Protein AF-A0AAE3YJ37-F1 (afdb_monomer)

Nearest PDB structures (foldseek):
  8i8h-assembly1_B  TM=6.523E-01  e=9.100E+00  Streptosporangium roseum

Sequence (218 aa):
MFLLVAFAAWLGPAIGQGEDRWTLMAGLSLLTAVWLGGLRGAWSGCGVRLTAHGIDYRGPASTLTVPWEALDAVHPVESVERFAIRLRYARPDLIRATGVAFDRRTIRFEGADAHFLAAAIDCYAAHPQRRARIGTRDALDELRRSVPPAPPQGPPPGWASIGAGVLVFVVAFAVQGAPVPRWVTWIAGGIAIMAAGHSVPAAWTRLRGKASARQDMR

Radius of gyration: 24.2 Å; Cα contacts (8 Å, |Δi|>4): 198; chains: 1; bounding box: 65×27×67 Å

Solvent-accessible surface area (backbone atoms only — not comparable to full-atom values): 12501 Å² total; per-residue (Å²): 117,71,65,63,56,50,48,57,61,67,49,53,81,81,51,70,98,50,79,66,54,58,54,54,52,51,50,51,50,51,51,50,52,52,50,54,51,48,51,53,54,46,51,62,76,17,38,74,42,75,46,64,66,25,40,40,35,35,47,75,56,23,40,37,39,40,37,61,82,20,36,27,85,86,63,32,54,43,64,77,42,67,42,23,33,32,52,35,63,69,34,68,85,68,48,47,72,46,73,70,63,92,55,90,43,56,50,59,40,64,98,58,54,19,57,61,52,34,53,50,50,50,52,43,67,73,34,64,83,56,23,79,44,55,87,40,70,66,49,52,57,51,48,60,70,69,51,75,80,72,75,88,68,70,80,65,92,41,72,61,60,57,50,47,52,53,48,52,50,54,49,57,48,56,73,69,71,52,84,76,55,69,69,57,56,51,52,53,47,52,52,50,49,54,57,49,63,69,51,49,65,67,57,52,56,60,53,54,58,60,55,57,67,59,62,82,76,113

Mean predicted aligned error: 13.38 Å

Secondary structure (DSSP, 8-state):
-HHHHHHHHHSTTTS-SSTHHHHHHHHHHHHHHHHHHHHHHHHTT-EEEE-SSEEEEE-SSEEEEEEGGGB-SS--EEEEETTEEEE-BS-GGG-EEEE--S-SSEEE-SSS-HHHHHHHHHHHHH-GGGGGGTT-HHHHHHHHHHSPPPP-PPPPS-HHHHHHHHHHHHHHHHHTT----HHHHHHHHHHHHHHHHHHHHHHHHHHHHHHHTTTTT-

Structure (mmCIF, N/CA/C/O backbone):
data_AF-A0AAE3YJ37-F1
#
_entry.id   AF-A0AAE3YJ37-F1
#
loop_
_atom_site.group_PDB
_atom_site.id
_atom_site.type_symbol
_atom_site.label_atom_id
_atom_site.label_alt_id
_atom_site.label_comp_id
_atom_site.label_asym_id
_atom_site.label_entity_id
_atom_site.label_seq_id
_atom_site.pdbx_PDB_ins_code
_atom_site.Cartn_x
_atom_site.Cartn_y
_atom_site.Cartn_z
_atom_site.occupancy
_atom_site.B_iso_or_equiv
_atom_site.auth_seq_id
_atom_site.auth_comp_id
_atom_site.auth_asym_id
_atom_site.auth_atom_id
_atom_site.pdbx_PDB_model_num
ATOM 1 N N . MET A 1 1 ? 5.978 -8.042 -22.222 1.00 45.16 1 MET A N 1
ATOM 2 C CA . MET A 1 1 ? 7.298 -7.398 -22.419 1.00 45.16 1 MET A CA 1
ATOM 3 C C . MET A 1 1 ? 8.115 -8.089 -23.515 1.00 45.16 1 MET A C 1
ATOM 5 O O . MET A 1 1 ? 8.427 -7.427 -24.490 1.00 45.16 1 MET A O 1
ATOM 9 N N . PHE A 1 2 ? 8.368 -9.405 -23.443 1.00 42.78 2 PHE A N 1
ATOM 10 C CA . PHE A 1 2 ? 9.099 -10.150 -24.491 1.00 42.78 2 PHE A CA 1
ATOM 11 C C . PHE A 1 2 ? 8.441 -10.131 -25.886 1.00 42.78 2 PHE A C 1
ATOM 13 O O . PHE A 1 2 ? 9.147 -10.039 -26.882 1.00 42.78 2 PHE A O 1
ATOM 20 N N . LEU A 1 3 ? 7.106 -10.135 -25.971 1.00 41.03 3 LEU A N 1
ATOM 21 C CA . LEU A 1 3 ? 6.386 -10.162 -27.254 1.00 41.03 3 LEU A CA 1
ATOM 22 C C . LEU A 1 3 ? 6.538 -8.886 -28.095 1.00 41.03 3 LEU A C 1
ATOM 24 O O . LEU A 1 3 ? 6.588 -8.978 -29.311 1.00 41.03 3 LEU A O 1
ATOM 28 N N . LEU A 1 4 ? 6.655 -7.708 -27.476 1.00 48.62 4 LEU A N 1
ATOM 29 C CA . LEU A 1 4 ? 6.709 -6.428 -28.202 1.00 48.62 4 LEU A CA 1
ATOM 30 C C . LEU A 1 4 ? 8.110 -6.165 -28.784 1.00 48.62 4 LEU A C 1
ATOM 32 O O . LEU A 1 4 ? 8.245 -5.675 -29.901 1.00 48.62 4 LEU A O 1
ATOM 36 N N . VAL A 1 5 ? 9.151 -6.585 -28.058 1.00 51.28 5 VAL A N 1
ATOM 37 C CA . VAL A 1 5 ? 10.548 -6.550 -28.521 1.00 51.28 5 VAL A CA 1
ATOM 38 C C . VAL A 1 5 ? 10.806 -7.633 -29.575 1.00 51.28 5 VAL A C 1
ATOM 40 O O . VAL A 1 5 ? 11.448 -7.360 -30.585 1.00 51.28 5 VAL A O 1
ATOM 43 N N . ALA A 1 6 ? 10.248 -8.836 -29.393 1.00 53.59 6 ALA A N 1
ATOM 44 C CA . ALA A 1 6 ? 10.301 -9.890 -30.405 1.00 53.59 6 ALA A CA 1
ATOM 45 C C . ALA A 1 6 ? 9.550 -9.493 -31.687 1.00 53.59 6 ALA A C 1
ATOM 47 O O . ALA A 1 6 ? 10.032 -9.771 -32.778 1.00 53.59 6 ALA A O 1
ATOM 48 N N . PHE A 1 7 ? 8.420 -8.786 -31.573 1.00 54.44 7 PHE A N 1
ATOM 49 C CA . PHE A 1 7 ? 7.663 -8.282 -32.721 1.00 54.44 7 PHE A CA 1
ATOM 50 C C . PHE A 1 7 ? 8.442 -7.220 -33.513 1.00 54.44 7 PHE A C 1
ATOM 52 O O . PHE A 1 7 ? 8.495 -7.287 -34.738 1.00 54.44 7 PHE A O 1
ATOM 59 N N . ALA A 1 8 ? 9.131 -6.299 -32.829 1.00 54.25 8 ALA A N 1
ATOM 60 C CA . ALA A 1 8 ? 10.001 -5.316 -33.479 1.00 54.25 8 ALA A CA 1
ATOM 61 C C . ALA A 1 8 ? 11.218 -5.964 -34.173 1.00 54.25 8 ALA A C 1
ATOM 63 O O . ALA A 1 8 ? 11.604 -5.537 -35.260 1.00 54.25 8 ALA A O 1
ATOM 64 N N . ALA A 1 9 ? 11.790 -7.022 -33.587 1.00 55.50 9 ALA A N 1
ATOM 65 C CA . ALA A 1 9 ? 12.875 -7.792 -34.201 1.00 55.50 9 ALA A CA 1
ATOM 66 C C . ALA A 1 9 ? 12.396 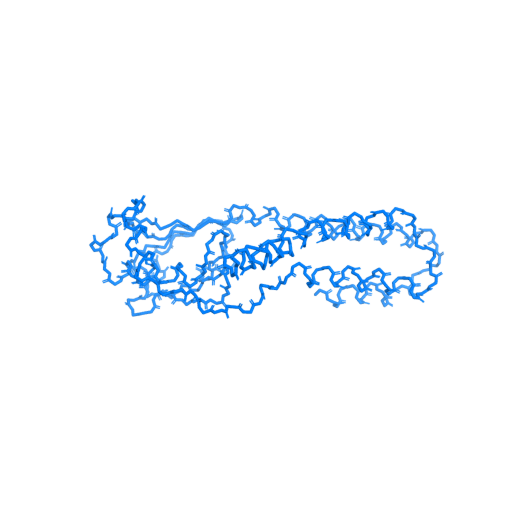-8.656 -35.387 1.00 55.50 9 ALA A C 1
ATOM 68 O O . ALA A 1 9 ? 13.131 -8.826 -36.357 1.00 55.50 9 ALA A O 1
ATOM 69 N N . TRP A 1 10 ? 11.158 -9.160 -35.339 1.00 57.66 10 TRP A N 1
ATOM 70 C CA . TRP A 1 10 ? 10.550 -9.962 -36.406 1.00 57.66 10 TRP A CA 1
ATOM 71 C C . TRP A 1 10 ? 10.120 -9.124 -37.623 1.00 57.66 10 TRP A C 1
ATOM 73 O O . TRP A 1 10 ? 10.181 -9.614 -38.745 1.00 57.66 10 TRP A O 1
ATOM 83 N N . LEU A 1 11 ? 9.776 -7.842 -37.439 1.00 53.28 11 LEU A N 1
ATOM 84 C CA . LEU A 1 11 ? 9.501 -6.897 -38.538 1.00 53.28 11 LEU A CA 1
ATOM 85 C C . LEU A 1 11 ? 10.762 -6.358 -39.240 1.00 53.28 11 LEU A C 1
ATOM 87 O O . LEU A 1 11 ? 10.667 -5.786 -40.325 1.00 53.28 11 LEU A O 1
ATOM 91 N N . GLY A 1 12 ? 11.944 -6.558 -38.651 1.00 51.38 12 GLY A N 1
ATOM 92 C CA . GLY A 1 12 ? 13.227 -6.057 -39.155 1.00 51.38 12 GLY A CA 1
ATOM 93 C C . GLY A 1 12 ? 13.631 -6.450 -40.590 1.00 51.38 12 GLY A C 1
ATOM 94 O O . GLY A 1 12 ? 14.313 -5.642 -41.222 1.00 51.38 12 GLY A O 1
ATOM 95 N N . PRO A 1 13 ? 13.245 -7.620 -41.146 1.00 56.78 13 PRO A N 1
ATOM 96 C CA . PRO A 1 13 ? 13.558 -7.967 -42.533 1.00 56.78 13 PRO A CA 1
ATOM 97 C C . PRO A 1 13 ? 12.551 -7.415 -43.557 1.00 56.78 13 PRO A C 1
ATOM 99 O O . PRO A 1 13 ? 12.868 -7.379 -44.741 1.00 56.78 13 PRO A O 1
ATOM 102 N N . ALA A 1 14 ? 11.352 -6.993 -43.132 1.00 54.97 14 ALA A N 1
ATOM 103 C CA . ALA A 1 14 ? 10.297 -6.509 -44.033 1.00 54.97 14 ALA A CA 1
ATOM 104 C C . ALA A 1 14 ? 10.400 -5.003 -44.344 1.00 54.97 14 ALA A C 1
ATOM 106 O O . ALA A 1 14 ? 9.755 -4.513 -45.269 1.00 54.97 14 ALA A O 1
ATOM 107 N N . ILE A 1 15 ? 11.215 -4.267 -43.585 1.00 55.38 15 ILE A N 1
ATOM 108 C CA . ILE A 1 15 ? 11.416 -2.821 -43.718 1.00 55.38 15 ILE A CA 1
ATOM 109 C C . ILE A 1 15 ? 12.815 -2.611 -44.312 1.00 55.38 15 ILE A C 1
ATOM 111 O O . ILE A 1 15 ? 13.804 -3.082 -43.751 1.00 55.38 15 ILE A O 1
ATOM 115 N N . GLY A 1 16 ? 12.886 -1.973 -45.484 1.00 54.81 16 GLY A N 1
ATOM 116 C CA . GLY A 1 16 ? 14.090 -1.871 -46.316 1.00 54.81 16 GLY A CA 1
ATOM 117 C C . GLY A 1 16 ? 15.350 -1.375 -45.589 1.00 54.81 16 GLY A C 1
ATOM 118 O O . GLY A 1 16 ? 15.285 -0.648 -44.603 1.00 54.81 16 GLY A O 1
ATOM 119 N N . GLN A 1 17 ? 16.512 -1.768 -46.119 1.00 63.31 17 GLN A N 1
ATOM 120 C CA . GLN A 1 17 ? 17.883 -1.553 -45.610 1.00 63.31 17 GLN A CA 1
ATOM 121 C C . GLN A 1 17 ? 18.352 -0.074 -45.526 1.00 63.31 17 GLN A C 1
ATOM 123 O O . GLN A 1 17 ? 19.551 0.186 -45.491 1.00 63.31 17 GLN A O 1
ATOM 128 N N . GLY A 1 18 ? 17.441 0.902 -45.524 1.00 63.09 18 GLY A N 1
ATOM 129 C CA . GLY A 1 18 ? 17.763 2.332 -45.517 1.00 63.09 18 GLY A CA 1
ATOM 130 C C . GLY A 1 18 ? 18.127 2.895 -44.138 1.00 63.09 18 GLY A C 1
ATOM 131 O O . GLY A 1 18 ? 17.820 2.305 -43.098 1.00 63.09 18 GLY A O 1
ATOM 132 N N . GLU A 1 19 ? 18.741 4.084 -44.150 1.00 64.12 19 GLU A N 1
ATOM 133 C CA . GLU A 1 19 ? 19.059 4.943 -42.989 1.00 64.12 19 GLU A CA 1
ATOM 134 C C . GLU A 1 19 ? 17.888 5.091 -41.993 1.00 64.12 19 GLU A C 1
ATOM 136 O O . GLU A 1 19 ? 18.095 5.205 -40.782 1.00 64.12 19 GLU A O 1
ATOM 141 N N . ASP A 1 20 ? 16.655 4.960 -42.486 1.00 64.38 20 ASP A N 1
ATOM 142 C CA . ASP A 1 20 ? 15.403 5.034 -41.730 1.00 64.38 20 ASP A CA 1
ATOM 143 C C . ASP A 1 20 ? 15.242 3.939 -40.657 1.00 64.38 20 ASP A C 1
ATOM 145 O O . ASP A 1 20 ? 14.488 4.097 -39.695 1.00 64.38 20 ASP A O 1
ATOM 149 N N . ARG A 1 21 ? 15.967 2.815 -40.750 1.00 68.81 21 ARG A N 1
ATOM 150 C CA . ARG A 1 21 ? 15.853 1.739 -39.747 1.00 68.81 21 ARG A CA 1
ATOM 151 C C . ARG A 1 21 ? 16.441 2.142 -38.393 1.00 68.81 21 ARG A C 1
ATOM 153 O O . ARG A 1 21 ? 15.919 1.757 -37.345 1.00 68.81 21 ARG A O 1
ATOM 160 N N . TRP A 1 22 ? 17.523 2.919 -38.400 1.00 63.12 22 TRP A N 1
ATOM 161 C CA . TRP A 1 22 ? 18.191 3.348 -37.170 1.00 63.12 22 TRP A CA 1
ATOM 162 C C . TRP A 1 22 ? 17.400 4.423 -36.431 1.00 63.12 22 TRP A C 1
ATOM 164 O O . TRP A 1 22 ? 17.343 4.391 -35.200 1.00 63.12 22 TRP A O 1
ATOM 174 N N . THR A 1 23 ? 16.739 5.326 -37.158 1.00 72.19 23 THR A N 1
ATOM 175 C CA . THR A 1 23 ? 15.889 6.367 -36.566 1.00 72.19 23 THR A CA 1
ATOM 176 C C . THR A 1 23 ? 14.661 5.761 -35.890 1.00 72.19 23 THR A C 1
ATOM 178 O O . THR A 1 23 ? 14.358 6.125 -34.753 1.00 72.19 23 THR A O 1
ATOM 181 N N . LEU A 1 24 ? 14.020 4.761 -36.507 1.00 71.25 24 LEU A N 1
ATOM 182 C CA . LEU A 1 24 ? 12.900 4.034 -35.898 1.00 71.25 24 LEU A CA 1
ATOM 183 C C . LEU A 1 24 ? 13.311 3.291 -34.620 1.00 71.25 24 LEU A C 1
ATOM 185 O O . LEU A 1 24 ? 12.616 3.366 -33.605 1.00 71.25 24 LEU A O 1
ATOM 189 N N . MET A 1 25 ? 14.463 2.615 -34.629 1.00 72.50 25 MET A N 1
ATOM 190 C CA . MET A 1 25 ? 14.960 1.887 -33.454 1.00 72.50 25 MET A CA 1
ATOM 191 C C . MET A 1 25 ? 15.382 2.828 -32.320 1.00 72.50 25 MET A C 1
ATOM 193 O O . MET A 1 25 ? 15.092 2.555 -31.150 1.00 72.50 25 MET A O 1
ATOM 197 N N . ALA A 1 26 ? 16.020 3.955 -32.648 1.00 73.94 26 ALA A N 1
ATOM 198 C CA . ALA A 1 26 ? 16.366 4.989 -31.677 1.00 73.94 26 ALA A CA 1
ATOM 199 C C . ALA A 1 26 ? 15.109 5.634 -31.072 1.00 73.94 26 ALA A C 1
ATOM 201 O O . ALA A 1 26 ? 15.016 5.765 -29.850 1.00 73.94 26 ALA A O 1
ATOM 202 N N . GLY A 1 27 ? 14.110 5.952 -31.902 1.00 74.94 27 GLY A N 1
ATOM 203 C CA . GLY A 1 27 ? 12.818 6.476 -31.463 1.00 74.94 27 GLY A CA 1
ATOM 204 C C . GLY A 1 27 ? 12.078 5.509 -30.537 1.00 74.94 27 GLY A C 1
ATOM 205 O O . GLY A 1 27 ? 11.629 5.910 -29.464 1.00 74.94 27 GLY A O 1
ATOM 206 N N . LEU A 1 28 ? 12.023 4.219 -30.887 1.00 79.69 28 LEU A N 1
ATOM 207 C CA . LEU A 1 28 ? 11.383 3.194 -30.056 1.00 79.69 28 LEU A CA 1
ATOM 208 C C . LEU A 1 28 ? 12.122 2.987 -28.727 1.00 79.69 28 LEU A C 1
ATOM 210 O O . LEU A 1 28 ? 11.487 2.825 -27.683 1.00 79.69 28 LEU A O 1
ATOM 214 N N . SER A 1 29 ? 13.456 3.029 -28.744 1.00 74.81 29 SER A N 1
ATOM 215 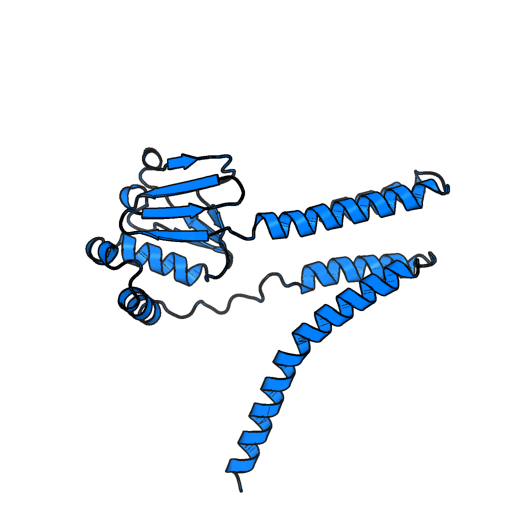C CA . SER A 1 29 ? 14.282 2.914 -27.537 1.00 74.81 29 SER A CA 1
ATOM 216 C C . SER A 1 29 ? 14.074 4.103 -26.600 1.00 74.81 29 SER A C 1
ATOM 218 O O . SER A 1 29 ? 13.879 3.906 -25.400 1.00 74.81 29 SER A O 1
ATOM 220 N N . LEU A 1 30 ? 14.048 5.328 -27.138 1.00 73.94 30 LEU A N 1
ATOM 221 C CA . LEU A 1 30 ? 13.764 6.536 -26.365 1.00 73.94 30 LEU A CA 1
ATOM 222 C C . LEU A 1 30 ? 12.352 6.487 -25.778 1.00 73.94 30 LEU A C 1
ATOM 224 O O . LEU A 1 30 ? 12.179 6.724 -24.585 1.00 73.94 30 LEU A O 1
ATOM 228 N N . LEU A 1 31 ? 11.358 6.108 -26.584 1.00 73.75 31 LEU A N 1
ATOM 229 C CA . LEU A 1 31 ? 9.980 5.949 -26.129 1.00 73.75 31 LEU A CA 1
ATOM 230 C C . LEU A 1 31 ? 9.882 4.904 -25.012 1.00 73.75 31 LEU A C 1
ATOM 232 O O . LEU A 1 31 ? 9.229 5.146 -24.004 1.00 73.75 31 LEU A O 1
ATOM 236 N N . THR A 1 32 ? 10.596 3.785 -25.137 1.00 78.00 32 THR A N 1
ATOM 237 C CA . THR A 1 32 ? 10.650 2.735 -24.109 1.00 78.00 32 THR A CA 1
ATOM 238 C C . THR A 1 32 ? 11.317 3.232 -22.825 1.00 78.00 32 THR A C 1
ATOM 240 O O . THR A 1 32 ? 10.815 2.964 -21.735 1.00 78.00 32 THR A O 1
ATOM 243 N N . ALA A 1 33 ? 12.414 3.987 -22.927 1.00 72.44 33 ALA A N 1
ATOM 244 C CA . ALA A 1 33 ? 13.107 4.565 -21.776 1.00 72.44 33 ALA A CA 1
ATOM 245 C C . ALA A 1 33 ? 12.250 5.619 -21.058 1.00 72.44 33 ALA A C 1
ATOM 247 O O . ALA A 1 33 ? 12.153 5.596 -19.832 1.00 72.44 33 ALA A O 1
ATOM 248 N N . VAL A 1 34 ? 11.577 6.495 -21.812 1.00 72.06 34 VAL A N 1
ATOM 249 C CA . VAL A 1 34 ? 10.622 7.479 -21.280 1.00 72.06 34 VAL A CA 1
ATOM 250 C C . VAL A 1 34 ? 9.433 6.776 -20.637 1.00 72.06 34 VAL A C 1
ATOM 252 O O . VAL A 1 34 ? 9.010 7.165 -19.554 1.00 72.06 34 VAL A O 1
ATOM 255 N N . TRP A 1 35 ? 8.927 5.705 -21.246 1.00 75.12 35 TRP A N 1
ATOM 256 C CA . TRP A 1 35 ? 7.814 4.940 -20.698 1.00 75.12 35 TRP A CA 1
ATOM 257 C C . TRP A 1 35 ? 8.204 4.217 -19.403 1.00 75.12 35 TRP A C 1
ATOM 259 O O . TRP A 1 35 ? 7.481 4.314 -18.420 1.00 75.12 35 TRP A O 1
ATOM 269 N N . LEU A 1 36 ? 9.373 3.568 -19.345 1.00 72.06 36 LEU A N 1
ATOM 270 C CA . LEU A 1 36 ? 9.882 2.895 -18.139 1.00 72.06 36 LEU A CA 1
ATOM 271 C C . LEU A 1 36 ? 10.249 3.880 -17.019 1.00 72.06 36 LEU A C 1
ATOM 273 O O . LEU A 1 36 ? 9.905 3.652 -15.858 1.00 72.06 36 LEU A O 1
ATOM 277 N N . GLY A 1 37 ? 10.937 4.973 -17.354 1.00 66.31 37 GLY A N 1
ATOM 278 C CA . GLY A 1 37 ? 11.310 6.021 -16.403 1.00 66.31 37 GLY A CA 1
ATOM 279 C C . GLY A 1 37 ? 10.090 6.782 -15.886 1.00 66.31 37 GLY A C 1
ATOM 280 O O . GLY A 1 37 ? 9.952 6.985 -14.680 1.00 66.31 37 GLY A O 1
ATOM 281 N N . GLY A 1 38 ? 9.164 7.118 -16.786 1.00 62.19 38 GLY A N 1
ATOM 282 C CA . GLY A 1 38 ? 7.884 7.749 -16.479 1.00 62.19 38 GLY A CA 1
ATOM 283 C C . GLY A 1 38 ? 6.973 6.848 -15.652 1.00 62.19 38 GLY A C 1
ATOM 284 O O . GLY A 1 38 ? 6.378 7.331 -14.694 1.00 62.19 38 GLY A O 1
ATOM 285 N N . LEU A 1 39 ? 6.929 5.536 -15.927 1.00 64.88 39 LEU A N 1
ATOM 286 C CA . LEU A 1 39 ? 6.241 4.581 -15.053 1.00 64.88 39 LEU A CA 1
ATOM 287 C C . LEU A 1 39 ? 6.847 4.617 -13.656 1.00 64.88 39 LEU A C 1
ATOM 289 O O . LEU A 1 39 ? 6.120 4.693 -12.682 1.00 64.88 39 LEU A O 1
ATOM 293 N N . ARG A 1 40 ? 8.172 4.605 -13.522 1.00 62.78 40 ARG A N 1
ATOM 294 C CA . ARG A 1 40 ? 8.787 4.603 -12.193 1.00 62.78 40 ARG A CA 1
ATOM 295 C C . ARG A 1 40 ? 8.486 5.894 -11.416 1.00 62.78 40 ARG A C 1
ATOM 297 O O . ARG A 1 40 ? 8.139 5.825 -10.241 1.00 62.78 40 ARG A O 1
ATOM 304 N N . GLY A 1 41 ? 8.548 7.047 -12.084 1.00 61.88 41 GLY A N 1
ATOM 305 C CA . GLY A 1 41 ? 8.162 8.338 -11.506 1.00 61.88 41 GLY A CA 1
ATOM 306 C C . GLY A 1 41 ? 6.675 8.412 -11.151 1.00 61.88 41 GLY A C 1
ATOM 307 O O . GLY A 1 41 ? 6.327 8.911 -10.086 1.00 61.88 41 GLY A O 1
ATOM 308 N N . ALA A 1 42 ? 5.800 7.835 -11.977 1.00 64.44 42 ALA A N 1
ATOM 309 C CA . ALA A 1 42 ? 4.365 7.784 -11.704 1.00 64.44 42 ALA A CA 1
ATOM 310 C C . ALA A 1 42 ? 4.036 6.980 -10.436 1.00 64.44 42 ALA A C 1
ATOM 312 O O . ALA A 1 42 ? 3.012 7.219 -9.808 1.00 64.44 42 ALA A O 1
ATOM 313 N N . TRP A 1 43 ? 4.896 6.038 -10.045 1.00 65.25 43 TRP A N 1
ATOM 314 C CA . TRP A 1 43 ? 4.701 5.238 -8.836 1.00 65.25 43 TRP A CA 1
ATOM 315 C C . TRP A 1 43 ? 5.328 5.869 -7.593 1.00 65.25 43 TRP A C 1
ATOM 317 O O . TRP A 1 43 ? 4.865 5.597 -6.483 1.00 65.25 43 TRP A O 1
ATOM 327 N N . SER A 1 44 ? 6.313 6.757 -7.765 1.00 68.69 44 SER A N 1
ATOM 328 C CA . SER A 1 44 ? 6.850 7.551 -6.662 1.00 68.69 44 SER A CA 1
ATOM 329 C C . SER A 1 44 ? 5.756 8.477 -6.119 1.00 68.69 44 SER A C 1
ATOM 331 O O . SER A 1 44 ? 5.193 9.297 -6.840 1.00 68.69 44 SER A O 1
ATOM 333 N N . GLY A 1 45 ? 5.394 8.291 -4.849 1.00 76.31 45 GLY A N 1
ATOM 334 C CA . GLY A 1 45 ? 4.266 8.988 -4.220 1.00 76.31 45 GLY A CA 1
ATOM 335 C C . GLY A 1 45 ? 3.016 8.130 -4.007 1.00 76.31 45 GLY A C 1
ATOM 336 O O . GLY A 1 45 ? 2.047 8.628 -3.430 1.00 76.31 45 GLY A O 1
ATOM 337 N N . CYS A 1 46 ? 3.042 6.848 -4.397 1.00 86.44 46 CYS A N 1
ATOM 338 C CA . CYS A 1 46 ? 2.026 5.886 -3.977 1.00 86.44 46 CYS A CA 1
ATOM 339 C C . CYS A 1 46 ? 2.177 5.574 -2.484 1.00 86.44 46 CYS A C 1
ATOM 341 O O . CYS A 1 46 ? 3.119 4.896 -2.070 1.00 86.44 46 CYS A O 1
ATOM 343 N N . GLY A 1 47 ? 1.244 6.063 -1.674 1.00 91.31 47 GLY A N 1
ATOM 344 C CA . GLY A 1 47 ? 1.309 5.960 -0.221 1.00 91.31 47 GLY A CA 1
ATOM 345 C C . GLY A 1 47 ? 0.009 5.454 0.378 1.00 91.31 47 GLY A C 1
ATOM 346 O O . GLY A 1 47 ? -1.079 5.804 -0.080 1.00 91.31 47 GLY A O 1
ATOM 347 N N . VAL A 1 48 ? 0.134 4.657 1.437 1.00 95.00 48 VAL A N 1
ATOM 348 C CA . VAL A 1 48 ? -0.984 4.275 2.302 1.00 95.00 48 VAL A CA 1
ATOM 349 C C . VAL A 1 48 ? -0.779 4.914 3.659 1.00 95.00 48 VAL A C 1
ATOM 351 O O . VAL A 1 48 ? 0.282 4.781 4.269 1.00 95.00 48 VAL A O 1
ATOM 354 N N . ARG A 1 49 ? -1.811 5.597 4.139 1.00 95.81 49 ARG A N 1
ATOM 355 C CA . ARG A 1 49 ? -1.866 6.167 5.475 1.00 95.81 49 ARG A CA 1
ATOM 356 C C . ARG A 1 49 ? -3.039 5.551 6.217 1.00 95.81 49 ARG A C 1
ATOM 358 O O . ARG A 1 49 ? -4.183 5.656 5.791 1.00 95.81 49 ARG A O 1
ATOM 365 N N . LEU A 1 50 ? -2.745 4.927 7.349 1.00 96.62 50 LEU A N 1
ATOM 366 C CA . LEU A 1 50 ? -3.777 4.523 8.295 1.00 96.62 50 LEU A CA 1
ATOM 367 C C . LEU A 1 50 ? -4.165 5.746 9.129 1.00 96.62 50 LEU A C 1
ATOM 369 O O . LEU A 1 50 ? -3.294 6.491 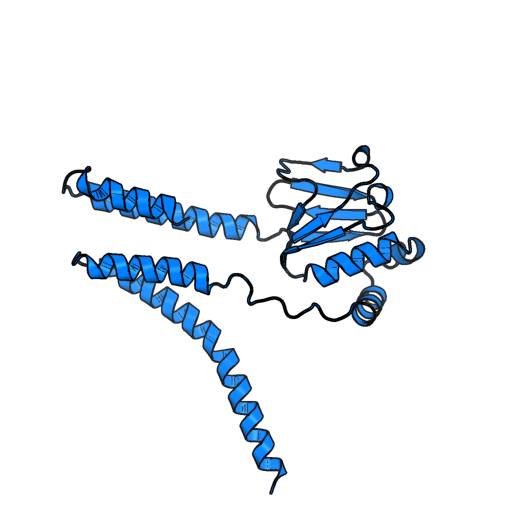9.588 1.00 96.62 50 LEU A O 1
ATOM 373 N N . THR A 1 51 ? -5.462 5.957 9.323 1.00 96.62 51 THR A N 1
ATOM 374 C CA . THR A 1 51 ? -6.019 7.020 10.163 1.00 96.62 51 THR A CA 1
ATOM 375 C C . THR A 1 51 ? -7.043 6.440 11.134 1.00 96.62 51 THR A C 1
ATOM 377 O O . THR A 1 51 ? -7.496 5.303 10.991 1.00 96.62 51 THR A O 1
ATOM 380 N N . ALA A 1 52 ? -7.443 7.225 12.136 1.00 96.75 52 ALA A N 1
ATOM 381 C CA . ALA A 1 52 ? -8.486 6.803 13.070 1.00 96.75 52 ALA A CA 1
ATOM 382 C C . ALA A 1 52 ? -9.827 6.501 12.368 1.00 96.75 52 ALA A C 1
ATOM 384 O O . ALA A 1 52 ? -10.591 5.665 12.845 1.00 96.75 52 ALA A O 1
ATOM 385 N N . HIS A 1 53 ? -10.086 7.140 11.221 1.00 97.00 53 HIS A N 1
ATOM 386 C CA . HIS A 1 53 ? -11.325 6.997 10.454 1.00 97.00 53 HIS A CA 1
ATOM 387 C C . HIS A 1 53 ? -11.266 5.905 9.381 1.00 97.00 53 HIS A C 1
ATOM 389 O O . HIS A 1 53 ? -12.306 5.364 9.013 1.00 97.00 53 HIS A O 1
ATOM 395 N N . GLY A 1 54 ? -10.080 5.551 8.887 1.00 97.00 54 GLY A N 1
ATOM 396 C CA . GLY A 1 54 ? -9.964 4.525 7.860 1.00 97.00 54 GLY A CA 1
ATOM 397 C C . GLY A 1 54 ? -8.569 4.387 7.273 1.00 97.00 54 GLY A C 1
ATOM 398 O O . GLY A 1 54 ? -7.552 4.660 7.911 1.00 97.00 54 GLY A O 1
ATOM 399 N N . ILE A 1 55 ? -8.547 3.959 6.019 1.00 97.50 55 ILE A N 1
ATOM 400 C CA . ILE A 1 55 ? -7.360 3.812 5.191 1.00 97.50 55 ILE A CA 1
ATOM 401 C C . ILE A 1 55 ? -7.431 4.876 4.099 1.00 97.50 55 ILE A C 1
ATOM 403 O O . ILE A 1 55 ? -8.340 4.854 3.270 1.00 97.50 55 ILE A O 1
ATOM 407 N N . ASP A 1 56 ? -6.454 5.778 4.081 1.00 96.94 56 ASP A N 1
ATOM 408 C CA . ASP A 1 56 ? -6.266 6.743 3.005 1.00 96.94 56 ASP A CA 1
ATOM 409 C C . ASP A 1 56 ? -5.160 6.256 2.075 1.00 96.94 56 ASP A C 1
ATOM 411 O O . ASP A 1 56 ? -3.994 6.128 2.455 1.00 96.94 56 ASP A O 1
ATOM 415 N N . TYR A 1 57 ? -5.528 5.995 0.831 1.00 95.44 57 TYR A N 1
ATOM 416 C CA . TYR A 1 57 ? -4.616 5.650 -0.239 1.00 95.44 57 TYR A CA 1
ATOM 417 C C . TYR A 1 57 ? -4.479 6.811 -1.218 1.00 95.44 57 TYR A C 1
ATOM 419 O O . TYR A 1 57 ? -5.462 7.388 -1.692 1.00 95.44 57 TYR A O 1
ATOM 427 N N . ARG A 1 58 ? -3.230 7.124 -1.557 1.00 93.69 58 ARG A N 1
ATOM 428 C CA . ARG A 1 58 ? -2.871 8.064 -2.612 1.00 93.69 58 ARG A CA 1
ATOM 429 C C . ARG A 1 58 ? -2.102 7.305 -3.678 1.00 93.69 58 ARG A C 1
ATOM 431 O O . ARG A 1 58 ? -1.011 6.820 -3.406 1.00 93.69 58 ARG A O 1
ATOM 438 N N . GLY A 1 59 ? -2.692 7.189 -4.860 1.00 90.69 59 GLY A N 1
ATOM 439 C CA . GLY A 1 59 ? -2.070 6.630 -6.054 1.00 90.69 59 GLY A CA 1
ATOM 440 C C . GLY A 1 59 ? -1.619 7.718 -7.037 1.00 90.69 59 GLY A C 1
ATOM 441 O O . GLY A 1 59 ? -1.764 8.908 -6.748 1.00 90.69 59 GLY A O 1
ATOM 442 N N . PRO A 1 60 ? -1.131 7.326 -8.228 1.00 85.69 60 PRO A N 1
ATOM 443 C CA . PRO A 1 60 ? -0.594 8.251 -9.233 1.00 85.69 60 PRO A CA 1
ATOM 444 C C . PRO A 1 60 ? -1.642 9.240 -9.757 1.00 85.69 60 PRO A C 1
ATOM 446 O O . PRO A 1 60 ? -1.353 10.404 -10.009 1.00 85.69 60 PRO A O 1
ATOM 449 N N . ALA A 1 61 ? -2.869 8.747 -9.938 1.00 87.88 61 ALA A N 1
ATOM 450 C CA . ALA A 1 61 ? -3.977 9.465 -10.567 1.00 87.88 61 ALA A CA 1
ATOM 451 C C . ALA A 1 61 ? -5.301 9.277 -9.806 1.00 87.88 61 ALA A C 1
ATOM 453 O O . ALA A 1 61 ? -6.381 9.511 -10.353 1.00 87.88 61 ALA A O 1
ATOM 454 N N . SER A 1 62 ? -5.232 8.811 -8.556 1.00 92.50 62 SER A N 1
ATOM 455 C CA . SER A 1 62 ? -6.414 8.533 -7.746 1.00 92.50 62 SER A CA 1
ATOM 456 C C . SER A 1 62 ? -6.149 8.709 -6.260 1.00 92.50 62 SER A C 1
ATOM 458 O O . SER A 1 62 ? -5.062 8.391 -5.776 1.00 92.50 62 SER A O 1
ATOM 460 N N . THR A 1 63 ? -7.173 9.112 -5.520 1.00 94.44 63 THR A N 1
ATOM 461 C CA . THR A 1 63 ? -7.216 8.953 -4.064 1.00 94.44 63 THR A CA 1
ATOM 462 C C . THR A 1 63 ? -8.362 8.026 -3.694 1.00 94.44 63 THR A C 1
ATOM 464 O O . THR A 1 63 ? -9.402 8.010 -4.354 1.00 94.44 63 THR A O 1
ATOM 467 N N . LEU A 1 64 ? -8.160 7.218 -2.661 1.00 96.50 64 LEU A N 1
ATOM 468 C CA . LEU A 1 64 ? -9.139 6.256 -2.179 1.00 96.50 64 LEU A CA 1
ATOM 469 C C . LEU A 1 64 ? -9.156 6.316 -0.656 1.00 96.50 64 LEU A C 1
ATOM 471 O O . LEU A 1 64 ? -8.162 5.995 -0.017 1.00 96.50 64 LEU A O 1
ATOM 475 N N . THR A 1 65 ? -10.289 6.703 -0.090 1.00 97.56 65 THR A N 1
ATOM 476 C CA . THR A 1 65 ? -10.535 6.674 1.350 1.00 97.56 65 THR A CA 1
ATOM 477 C C . THR A 1 65 ? -11.503 5.537 1.641 1.00 97.56 65 THR A C 1
ATOM 479 O O . THR A 1 65 ? -12.650 5.537 1.180 1.00 97.56 65 THR A O 1
ATOM 482 N N . VAL A 1 66 ? -11.025 4.557 2.400 1.00 97.75 66 VAL A N 1
ATOM 483 C CA . VAL A 1 66 ? -11.784 3.380 2.825 1.00 97.75 66 VAL A CA 1
ATOM 484 C C . VAL A 1 66 ? -12.050 3.507 4.323 1.00 97.75 66 VAL A C 1
ATOM 486 O O . VAL A 1 66 ? -11.119 3.327 5.109 1.00 97.75 66 VAL A O 1
ATOM 489 N N . PRO A 1 67 ? -13.281 3.825 4.754 1.00 98.00 67 PRO A N 1
ATOM 490 C CA . PRO A 1 67 ? -13.594 3.860 6.177 1.00 98.00 67 PRO A CA 1
ATOM 491 C C . PRO A 1 67 ? -13.506 2.451 6.772 1.00 98.00 67 PRO A C 1
ATOM 493 O O . PRO A 1 67 ? -13.755 1.460 6.080 1.00 98.00 67 PRO A O 1
ATOM 496 N N . TRP A 1 68 ? -13.168 2.342 8.058 1.00 97.50 68 TRP A N 1
ATOM 497 C CA . TRP A 1 68 ? -13.043 1.037 8.721 1.00 97.50 68 TRP A CA 1
ATOM 498 C C . TRP A 1 68 ? -14.337 0.212 8.643 1.00 97.50 68 TRP A C 1
ATOM 500 O O . TRP A 1 68 ? -14.289 -1.011 8.574 1.00 97.50 68 TRP A O 1
ATOM 510 N N . GLU A 1 69 ? -15.492 0.875 8.600 1.00 97.19 69 GLU A N 1
ATOM 511 C CA . GLU A 1 69 ? -16.826 0.273 8.509 1.00 97.19 69 GLU A CA 1
ATOM 512 C C . GLU A 1 69 ? -17.118 -0.361 7.138 1.00 97.19 69 GLU A C 1
ATOM 514 O O . GLU A 1 69 ? -18.055 -1.161 7.028 1.00 97.19 69 GLU A O 1
ATOM 519 N N . ALA A 1 70 ? -16.343 0.003 6.107 1.00 97.38 70 ALA A N 1
ATOM 520 C CA . ALA A 1 70 ? -16.435 -0.570 4.765 1.00 97.38 70 ALA A CA 1
ATOM 521 C C . ALA A 1 70 ? -15.734 -1.927 4.649 1.00 97.38 70 ALA A C 1
ATOM 523 O O . ALA A 1 70 ? -16.079 -2.714 3.763 1.00 97.38 70 ALA A O 1
ATOM 524 N N . LEU A 1 71 ? -14.748 -2.192 5.508 1.00 97.12 71 LEU A N 1
ATOM 525 C CA . LEU A 1 71 ? -13.942 -3.406 5.468 1.00 97.12 71 LEU A CA 1
ATOM 526 C C . LEU A 1 71 ? -14.716 -4.623 5.988 1.00 97.12 71 LEU A C 1
ATOM 528 O O . LEU A 1 71 ? -15.629 -4.508 6.805 1.00 97.12 71 LEU A O 1
ATOM 532 N N . ASP A 1 72 ? -14.339 -5.799 5.495 1.00 95.50 72 ASP A N 1
ATOM 533 C CA . ASP A 1 72 ? -14.810 -7.076 6.030 1.00 95.50 72 ASP A CA 1
ATOM 534 C C . ASP A 1 72 ? -14.339 -7.265 7.482 1.00 95.50 72 ASP A C 1
ATOM 536 O O . ASP A 1 72 ? -13.176 -7.033 7.798 1.00 95.50 72 ASP A O 1
ATOM 540 N N . ALA A 1 73 ? -15.238 -7.670 8.380 1.00 89.56 73 AL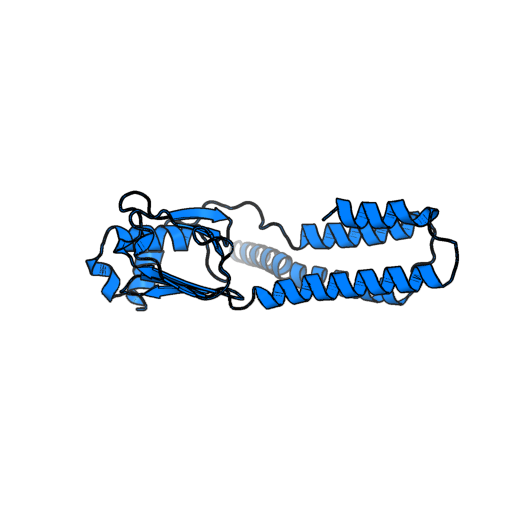A A N 1
ATOM 541 C CA . ALA A 1 73 ? -14.925 -7.769 9.807 1.00 89.56 73 ALA A CA 1
ATOM 542 C C . ALA A 1 73 ? -14.053 -8.985 10.164 1.00 89.56 73 ALA A C 1
ATOM 544 O O . ALA A 1 73 ? -13.442 -8.995 11.230 1.00 89.56 73 ALA A O 1
ATOM 545 N N . VAL A 1 74 ? -14.027 -10.013 9.310 1.00 88.31 74 VAL A N 1
ATOM 546 C CA . VAL A 1 74 ? -13.352 -11.283 9.599 1.00 88.31 74 VAL A CA 1
ATOM 547 C C . VAL A 1 74 ? -11.977 -11.314 8.940 1.00 88.31 74 VAL A C 1
ATOM 549 O O . VAL A 1 74 ? -10.997 -11.654 9.591 1.00 88.31 74 VAL A O 1
ATOM 552 N N . HIS A 1 75 ? -11.905 -10.954 7.657 1.00 89.25 75 HIS A N 1
ATOM 553 C CA . HIS A 1 75 ? -10.667 -10.932 6.876 1.00 89.25 75 HIS A CA 1
ATOM 554 C C . HIS A 1 75 ? -10.642 -9.681 5.984 1.00 89.25 75 HIS A C 1
ATOM 556 O O . HIS A 1 75 ? -10.917 -9.777 4.784 1.00 89.25 75 HIS A O 1
ATOM 562 N N . PRO A 1 76 ? -10.349 -8.494 6.542 1.00 90.50 76 PRO A N 1
ATOM 563 C CA . PRO A 1 76 ? -10.400 -7.227 5.812 1.00 90.50 76 PRO A CA 1
ATOM 564 C C . PRO A 1 76 ? -9.337 -7.105 4.717 1.00 90.50 76 PRO A C 1
ATOM 566 O O . PRO A 1 76 ? -9.514 -6.308 3.792 1.00 90.50 76 PRO A O 1
ATOM 569 N N . VAL A 1 77 ? -8.232 -7.852 4.798 1.00 94.12 77 VAL A N 1
ATOM 570 C CA . VAL A 1 77 ? -7.086 -7.684 3.901 1.00 94.12 77 VAL A CA 1
ATOM 571 C C . VAL A 1 77 ? -6.379 -9.001 3.582 1.00 94.12 77 VAL A C 1
ATOM 573 O O . VAL A 1 77 ? -6.316 -9.920 4.389 1.00 94.12 77 VAL A O 1
ATOM 576 N N . GLU A 1 78 ? -5.827 -9.077 2.376 1.00 91.38 78 GLU A N 1
ATOM 577 C CA . GLU A 1 78 ? -4.980 -10.164 1.897 1.00 91.38 78 GLU A CA 1
ATOM 578 C C . GLU A 1 78 ? -3.675 -9.578 1.330 1.00 91.38 78 GLU A C 1
ATOM 580 O O . GLU A 1 78 ? -3.702 -8.632 0.535 1.00 91.38 78 GLU A O 1
ATOM 585 N N . SER A 1 79 ? -2.516 -10.122 1.714 1.00 86.62 79 SER A N 1
ATOM 586 C CA . SER A 1 79 ? -1.239 -9.757 1.086 1.00 86.62 79 SER A CA 1
ATOM 587 C C . SER A 1 79 ? -1.104 -10.479 -0.256 1.00 86.62 79 SER A C 1
ATOM 589 O O . SER A 1 79 ? -0.993 -11.703 -0.278 1.00 86.62 79 SER A O 1
ATOM 591 N N . VAL A 1 80 ? -1.095 -9.739 -1.368 1.00 85.44 80 VAL A N 1
ATOM 592 C CA . VAL A 1 80 ? -0.998 -10.329 -2.719 1.00 85.44 80 VAL A CA 1
ATOM 593 C C . VAL A 1 80 ? 0.446 -10.331 -3.213 1.00 85.44 80 VAL A C 1
ATOM 595 O O . VAL A 1 80 ? 0.926 -11.320 -3.756 1.00 85.44 80 VAL A O 1
ATOM 598 N N . GLU A 1 81 ? 1.151 -9.219 -3.009 1.00 84.81 81 GLU A N 1
ATOM 599 C CA . GLU A 1 81 ? 2.549 -9.040 -3.403 1.00 84.81 81 GLU A CA 1
ATOM 600 C C . GLU A 1 81 ? 3.275 -8.242 -2.319 1.00 84.81 81 GLU A C 1
ATOM 602 O O . GLU A 1 81 ? 2.644 -7.618 -1.471 1.00 84.81 81 GLU A O 1
ATOM 607 N N . ARG A 1 82 ? 4.609 -8.170 -2.383 1.00 83.75 82 ARG A N 1
ATOM 608 C CA . ARG A 1 82 ? 5.430 -7.427 -1.409 1.00 83.75 82 ARG A CA 1
ATOM 609 C C . ARG A 1 82 ? 4.974 -5.982 -1.167 1.00 83.75 82 ARG A C 1
ATOM 611 O O . ARG A 1 82 ? 5.098 -5.475 -0.056 1.00 83.75 82 ARG A O 1
ATOM 618 N N . PHE A 1 83 ? 4.462 -5.341 -2.214 1.00 87.44 83 PHE A N 1
ATOM 619 C CA . PHE A 1 83 ? 4.066 -3.931 -2.253 1.00 87.44 83 PHE A CA 1
ATOM 620 C C . PHE A 1 83 ? 2.589 -3.752 -2.628 1.00 87.44 83 PHE A C 1
ATOM 622 O O . PHE A 1 83 ? 2.182 -2.675 -3.066 1.00 87.44 83 PHE A O 1
ATOM 629 N N . ALA A 1 84 ? 1.791 -4.819 -2.509 1.00 90.25 84 ALA A N 1
ATOM 630 C CA . ALA A 1 84 ? 0.378 -4.794 -2.846 1.00 90.25 84 ALA A CA 1
ATOM 631 C C . ALA A 1 84 ? -0.456 -5.602 -1.850 1.00 90.25 84 ALA A C 1
ATOM 633 O O . ALA A 1 84 ? -0.202 -6.782 -1.599 1.00 90.25 84 ALA A O 1
ATOM 634 N N . ILE A 1 85 ? -1.507 -4.969 -1.342 1.00 95.00 85 ILE A N 1
ATOM 635 C CA . ILE A 1 85 ? -2.541 -5.621 -0.540 1.00 95.00 85 ILE A CA 1
ATOM 636 C C . ILE A 1 85 ? -3.865 -5.580 -1.293 1.00 95.00 85 ILE A C 1
ATOM 638 O O . ILE A 1 85 ? -4.117 -4.672 -2.089 1.00 95.00 85 ILE A O 1
ATOM 642 N N . ARG A 1 86 ? -4.730 -6.553 -1.038 1.00 96.19 86 ARG A N 1
ATOM 643 C CA . ARG A 1 86 ? -6.105 -6.574 -1.525 1.00 96.19 86 ARG A CA 1
ATOM 644 C C . ARG A 1 86 ? -7.045 -6.425 -0.345 1.00 96.19 86 ARG A C 1
ATOM 646 O O . ARG A 1 86 ? -7.032 -7.248 0.561 1.00 96.19 86 ARG A O 1
ATOM 653 N N . LEU A 1 87 ? -7.857 -5.378 -0.366 1.00 96.94 87 LEU A N 1
ATOM 654 C CA . LEU A 1 87 ? -8.891 -5.150 0.630 1.00 96.94 87 LEU A CA 1
ATOM 655 C C . LEU A 1 87 ? -10.163 -5.918 0.268 1.00 96.94 87 LEU A C 1
ATOM 657 O O . LEU A 1 87 ? -10.566 -5.990 -0.900 1.00 96.94 87 LEU A O 1
ATOM 661 N N . ARG A 1 88 ? -10.814 -6.465 1.291 1.00 96.81 88 ARG A N 1
ATOM 662 C CA . ARG A 1 88 ? -12.136 -7.082 1.217 1.00 96.81 88 ARG A CA 1
ATOM 663 C C . ARG A 1 88 ? -13.149 -6.133 1.839 1.00 96.81 88 ARG A C 1
ATOM 665 O O . ARG A 1 88 ? -12.957 -5.639 2.947 1.00 96.81 88 ARG A O 1
ATOM 672 N N . TYR A 1 89 ? -14.221 -5.871 1.099 1.00 96.38 89 TYR A N 1
ATOM 673 C CA . TYR A 1 89 ? -15.239 -4.899 1.479 1.00 96.38 89 TYR A CA 1
ATOM 674 C C . TYR A 1 89 ? -16.539 -5.603 1.848 1.00 96.38 89 TYR A C 1
ATOM 676 O O . TYR A 1 89 ? -17.070 -6.359 1.036 1.00 96.38 89 TYR A O 1
ATOM 684 N N . ALA A 1 90 ? -17.063 -5.301 3.033 1.00 96.81 90 ALA A N 1
ATOM 685 C CA . ALA A 1 90 ? -18.429 -5.641 3.421 1.00 96.81 90 ALA A CA 1
ATOM 686 C C . ALA A 1 90 ? -19.428 -4.579 2.936 1.00 96.81 90 ALA A C 1
ATOM 688 O O . ALA A 1 90 ? -20.539 -4.914 2.537 1.00 96.81 90 ALA A O 1
ATOM 689 N N . ARG A 1 91 ? -19.024 -3.300 2.942 1.00 96.81 91 ARG A N 1
ATOM 690 C CA . ARG A 1 91 ? -19.864 -2.153 2.551 1.00 96.81 91 ARG A CA 1
ATOM 691 C C . ARG A 1 91 ? -19.139 -1.253 1.546 1.00 96.81 91 ARG A C 1
ATOM 693 O O . ARG A 1 91 ? -18.550 -0.241 1.930 1.00 96.81 91 ARG A O 1
ATOM 700 N N . PRO A 1 92 ? -19.103 -1.642 0.256 1.00 96.06 92 PRO A N 1
ATOM 701 C CA . PRO A 1 92 ? -18.369 -0.903 -0.770 1.00 96.06 92 PRO A CA 1
ATOM 702 C C . PRO A 1 92 ? -18.972 0.474 -1.097 1.00 96.06 92 PRO A C 1
ATOM 704 O O . PRO A 1 92 ? -18.288 1.312 -1.677 1.00 96.06 92 PRO A O 1
ATOM 707 N N . ASP A 1 93 ? -20.226 0.717 -0.723 1.00 96.94 93 ASP A N 1
ATOM 708 C CA . ASP A 1 93 ? -20.958 1.979 -0.872 1.00 96.94 93 ASP A CA 1
ATOM 709 C C . ASP A 1 93 ? -20.387 3.125 -0.019 1.00 96.94 93 ASP A C 1
ATOM 711 O O . ASP A 1 93 ? -20.508 4.291 -0.388 1.00 96.94 93 ASP A O 1
ATOM 715 N N . LEU A 1 94 ? -19.698 2.805 1.081 1.00 97.44 94 LEU A N 1
ATOM 716 C CA . LEU A 1 94 ? -19.069 3.796 1.963 1.00 97.44 94 LEU A CA 1
ATOM 717 C C . LEU A 1 94 ? -17.718 4.307 1.439 1.00 97.44 94 LEU A C 1
ATOM 719 O O . LEU A 1 94 ? -17.142 5.248 1.990 1.00 97.44 94 LEU A O 1
ATOM 723 N N . ILE A 1 95 ? -17.186 3.676 0.394 1.00 96.88 95 ILE A N 1
ATOM 724 C CA . ILE A 1 95 ? -15.852 3.956 -0.125 1.00 96.88 95 ILE A CA 1
ATOM 725 C C . ILE A 1 95 ? -15.882 5.221 -0.975 1.00 96.88 95 ILE A C 1
ATOM 727 O O . ILE A 1 95 ? -16.659 5.342 -1.924 1.00 96.88 95 ILE A O 1
ATOM 731 N N . ARG A 1 96 ? -14.964 6.146 -0.689 1.00 96.44 96 ARG A N 1
ATOM 732 C CA . ARG A 1 96 ? -14.791 7.366 -1.480 1.00 96.44 96 ARG A CA 1
ATOM 733 C C . ARG A 1 96 ? -13.555 7.234 -2.350 1.00 96.44 96 ARG A C 1
ATOM 735 O O . ARG A 1 96 ? -12.445 7.129 -1.842 1.00 96.44 96 ARG A O 1
ATOM 742 N N . ALA A 1 97 ? -13.748 7.255 -3.662 1.00 95.50 97 ALA A N 1
ATOM 743 C CA . ALA A 1 97 ? -12.665 7.282 -4.634 1.00 95.50 97 ALA A CA 1
ATOM 744 C C . ALA A 1 97 ? -12.759 8.567 -5.457 1.00 95.50 97 ALA A C 1
ATOM 746 O O . ALA A 1 97 ? -13.843 8.918 -5.922 1.00 95.50 97 ALA A O 1
ATOM 747 N N . THR A 1 98 ? -11.634 9.246 -5.665 1.00 93.94 98 THR A N 1
ATOM 748 C CA . THR A 1 98 ? -11.533 10.355 -6.620 1.00 93.94 98 THR A CA 1
ATOM 749 C C . THR A 1 98 ? -10.443 10.064 -7.648 1.00 93.94 98 THR A C 1
ATOM 751 O O . THR A 1 98 ? -9.465 9.377 -7.346 1.00 93.94 98 THR A O 1
ATOM 754 N N . GLY A 1 99 ? -10.622 10.555 -8.876 1.00 91.38 99 GLY A N 1
ATOM 755 C CA . GLY A 1 99 ? -9.729 10.270 -10.002 1.00 91.38 99 GLY A CA 1
ATOM 756 C C . GLY A 1 99 ? -9.988 8.915 -10.672 1.00 91.38 99 GLY A C 1
ATOM 757 O O . GLY A 1 99 ? -11.053 8.313 -10.520 1.00 91.38 99 GLY A O 1
ATOM 758 N N . VAL A 1 100 ? -9.009 8.442 -11.446 1.00 86.25 100 VAL A N 1
ATOM 759 C CA . VAL A 1 100 ? -9.121 7.215 -12.251 1.00 86.25 100 VAL A CA 1
ATOM 760 C C . VAL A 1 100 ? -8.492 6.050 -11.489 1.00 86.25 100 VAL A C 1
ATOM 762 O O . VAL A 1 100 ? -7.298 5.779 -11.598 1.00 86.25 100 VAL A O 1
ATOM 765 N N . ALA A 1 101 ? -9.304 5.364 -10.685 1.00 81.12 101 ALA A N 1
ATOM 766 C CA . ALA A 1 101 ? -8.897 4.151 -9.978 1.00 81.12 101 ALA A CA 1
ATOM 767 C C . ALA A 1 101 ? -9.238 2.908 -10.816 1.00 81.12 101 ALA A C 1
ATOM 769 O O . ALA A 1 101 ? -10.400 2.502 -10.869 1.00 81.12 101 ALA A O 1
ATOM 770 N N . PHE A 1 102 ? -8.231 2.308 -11.461 1.00 76.25 102 PHE A N 1
ATOM 771 C CA . PHE A 1 102 ? -8.403 1.090 -12.270 1.00 76.25 102 PHE A CA 1
ATOM 772 C C . PHE A 1 102 ? -8.788 -0.137 -11.432 1.00 76.25 102 PHE A C 1
ATOM 774 O O . PHE A 1 102 ? -9.568 -0.968 -11.884 1.00 76.25 102 PHE A O 1
ATOM 781 N N . ASP A 1 103 ? -8.272 -0.232 -10.207 1.00 87.31 103 ASP A N 1
ATOM 782 C CA . ASP A 1 103 ? -8.633 -1.266 -9.240 1.00 87.31 103 ASP A CA 1
ATOM 783 C C . ASP A 1 103 ? -8.815 -0.614 -7.868 1.00 87.31 103 ASP A C 1
ATOM 785 O O . ASP A 1 103 ? -7.896 -0.006 -7.324 1.00 87.31 103 ASP A O 1
ATOM 789 N N . ARG A 1 104 ? -10.032 -0.702 -7.326 1.00 89.50 104 ARG A N 1
ATOM 790 C CA . ARG A 1 104 ? -10.371 -0.135 -6.015 1.00 89.50 104 ARG A CA 1
ATOM 791 C C . ARG A 1 104 ? -10.108 -1.105 -4.870 1.00 89.50 104 ARG A C 1
ATOM 793 O O . ARG A 1 104 ? -10.198 -0.689 -3.724 1.00 89.50 104 ARG A O 1
ATOM 800 N N . ARG A 1 105 ? -9.867 -2.389 -5.144 1.00 93.31 105 ARG A N 1
ATOM 801 C CA . ARG A 1 105 ? -9.635 -3.428 -4.128 1.00 93.31 105 ARG A CA 1
ATOM 802 C C . ARG A 1 105 ? -8.153 -3.648 -3.894 1.00 93.31 105 ARG A C 1
ATOM 804 O O . ARG A 1 105 ? -7.761 -3.897 -2.760 1.00 93.31 105 ARG A O 1
ATOM 811 N N . THR A 1 106 ? -7.334 -3.558 -4.936 1.00 93.25 106 THR A N 1
ATOM 812 C CA . THR A 1 106 ? -5.886 -3.712 -4.801 1.00 93.25 106 THR A CA 1
ATOM 813 C C . THR A 1 106 ? -5.204 -2.365 -4.608 1.00 93.25 106 THR A C 1
ATOM 815 O O . THR A 1 106 ? -5.210 -1.503 -5.482 1.00 93.25 106 THR A O 1
ATOM 818 N N . ILE A 1 107 ? -4.568 -2.214 -3.450 1.00 92.44 107 ILE A N 1
ATOM 819 C CA . ILE A 1 107 ? -3.797 -1.037 -3.076 1.00 92.44 107 ILE A CA 1
ATOM 820 C C . ILE A 1 107 ? -2.318 -1.359 -3.228 1.00 92.44 107 ILE A C 1
ATOM 822 O O . ILE A 1 107 ? -1.821 -2.318 -2.636 1.00 92.44 107 ILE A O 1
ATOM 826 N N . ARG A 1 108 ? -1.613 -0.528 -3.996 1.00 90.19 108 ARG A N 1
ATOM 827 C CA . ARG A 1 108 ? -0.167 -0.635 -4.202 1.00 90.19 108 ARG A CA 1
ATOM 828 C C . ARG A 1 108 ? 0.556 0.534 -3.558 1.00 90.19 108 ARG A C 1
ATOM 830 O O . ARG A 1 108 ? 0.130 1.671 -3.725 1.00 90.19 108 ARG A O 1
ATOM 837 N N . PHE A 1 109 ? 1.638 0.267 -2.843 1.00 89.50 109 PHE A N 1
ATOM 838 C CA . PHE A 1 109 ? 2.335 1.260 -2.024 1.00 89.50 109 PHE A CA 1
ATOM 839 C C . PHE A 1 109 ? 3.838 1.010 -2.005 1.00 89.50 109 PHE A C 1
ATOM 841 O O . PHE A 1 109 ? 4.299 -0.095 -2.264 1.00 89.50 109 PHE A O 1
ATOM 848 N N . GLU A 1 110 ? 4.604 2.041 -1.670 1.00 85.81 110 GLU A N 1
ATOM 849 C CA . GLU A 1 110 ? 6.056 1.955 -1.529 1.00 85.81 110 GLU A CA 1
ATOM 850 C C . GLU A 1 110 ? 6.483 2.088 -0.057 1.00 85.81 110 GLU A C 1
ATOM 852 O O . GLU A 1 110 ? 5.778 2.669 0.768 1.00 85.81 110 GLU A O 1
ATOM 857 N N . GLY A 1 111 ? 7.650 1.537 0.289 1.00 81.50 111 GLY A N 1
ATOM 858 C CA . GLY A 1 111 ? 8.326 1.805 1.565 1.00 81.50 111 GLY A CA 1
ATOM 859 C C . GLY A 1 111 ? 7.839 1.006 2.779 1.00 81.50 111 GLY A C 1
ATOM 860 O O . GLY A 1 111 ? 8.493 1.046 3.820 1.00 81.50 111 GLY A O 1
ATOM 861 N N . ALA A 1 112 ? 6.753 0.243 2.655 1.00 85.75 112 ALA A N 1
ATOM 862 C CA . ALA A 1 112 ? 6.288 -0.694 3.676 1.00 85.75 112 ALA A CA 1
ATOM 863 C C . ALA A 1 112 ? 6.222 -2.124 3.124 1.00 85.75 112 ALA A C 1
ATOM 865 O O . ALA A 1 112 ? 6.147 -2.334 1.915 1.00 85.75 112 ALA A O 1
ATOM 866 N N . ASP A 1 113 ? 6.255 -3.105 4.021 1.00 89.38 113 ASP A N 1
ATOM 867 C CA . ASP A 1 113 ? 6.022 -4.507 3.685 1.00 89.38 113 ASP A CA 1
ATOM 868 C C . ASP A 1 113 ? 4.518 -4.827 3.742 1.00 89.38 113 ASP A C 1
ATOM 870 O O . ASP A 1 113 ? 3.830 -4.431 4.688 1.00 89.38 113 ASP A O 1
ATOM 874 N N . ALA A 1 114 ? 4.001 -5.537 2.736 1.00 92.00 114 ALA A N 1
ATOM 875 C CA . ALA A 1 114 ? 2.580 -5.872 2.652 1.00 92.00 114 ALA A CA 1
ATOM 876 C C . ALA A 1 114 ? 2.070 -6.772 3.768 1.00 92.00 114 ALA A C 1
ATOM 878 O O . ALA A 1 114 ? 0.926 -6.600 4.181 1.00 92.00 114 ALA A O 1
ATOM 879 N N . HIS A 1 115 ? 2.892 -7.682 4.288 1.00 92.06 115 HIS A N 1
ATOM 880 C CA . HIS A 1 115 ? 2.490 -8.523 5.409 1.00 92.06 115 HIS A CA 1
ATOM 881 C C . HIS A 1 115 ? 2.355 -7.679 6.678 1.00 92.06 115 HIS A C 1
ATOM 883 O O . HIS A 1 115 ? 1.378 -7.802 7.414 1.00 92.06 115 HIS A O 1
ATOM 889 N N . PHE A 1 116 ? 3.305 -6.769 6.912 1.00 93.25 116 PHE A N 1
ATOM 890 C CA . PHE A 1 116 ? 3.216 -5.838 8.034 1.00 93.25 116 PHE A CA 1
ATOM 891 C C . PHE A 1 116 ? 1.981 -4.935 7.941 1.00 93.25 116 PHE A C 1
ATOM 893 O O . PHE A 1 116 ? 1.260 -4.775 8.925 1.00 93.25 116 PHE A O 1
ATOM 900 N N . LEU A 1 117 ? 1.714 -4.368 6.760 1.00 94.81 117 LEU A N 1
ATOM 901 C CA . LEU A 1 117 ? 0.552 -3.507 6.552 1.00 94.81 117 LEU A CA 1
ATOM 902 C C . LEU A 1 117 ? -0.771 -4.277 6.681 1.00 94.81 117 LEU A C 1
ATOM 904 O O . LEU A 1 117 ? -1.707 -3.757 7.284 1.00 94.81 117 LEU A O 1
ATOM 908 N N . ALA A 1 118 ? -0.843 -5.505 6.163 1.00 94.94 118 ALA A N 1
ATOM 909 C CA . ALA A 1 118 ? -2.015 -6.361 6.307 1.00 94.94 118 ALA A CA 1
ATOM 910 C C . ALA A 1 118 ? -2.309 -6.652 7.788 1.00 94.94 118 ALA A C 1
ATOM 912 O O . ALA A 1 118 ? -3.392 -6.339 8.273 1.00 94.94 118 ALA A O 1
ATOM 913 N N . ALA A 1 119 ? -1.300 -7.096 8.544 1.00 93.88 119 ALA A N 1
ATOM 914 C CA . ALA A 1 119 ? -1.446 -7.351 9.975 1.00 93.88 119 ALA A CA 1
ATOM 915 C C . ALA A 1 119 ? -1.816 -6.083 10.772 1.00 93.88 119 ALA A C 1
ATOM 917 O O . ALA A 1 119 ? -2.569 -6.149 11.745 1.00 93.88 119 ALA A O 1
ATOM 918 N N . ALA A 1 120 ? -1.327 -4.909 10.351 1.00 95.19 120 ALA A N 1
ATOM 919 C CA . ALA A 1 120 ? -1.742 -3.627 10.918 1.00 95.19 120 ALA A CA 1
ATOM 920 C C . ALA A 1 120 ? -3.244 -3.380 10.732 1.00 95.19 120 ALA A C 1
ATOM 922 O O . ALA A 1 120 ? -3.941 -3.026 11.684 1.00 95.19 120 ALA A O 1
ATOM 923 N N . ILE A 1 121 ? -3.733 -3.566 9.504 1.00 96.12 121 ILE A N 1
ATOM 924 C CA . ILE A 1 121 ? -5.137 -3.372 9.139 1.00 96.12 121 ILE A CA 1
ATOM 925 C C . ILE A 1 121 ? -6.021 -4.364 9.898 1.00 96.12 121 ILE A C 1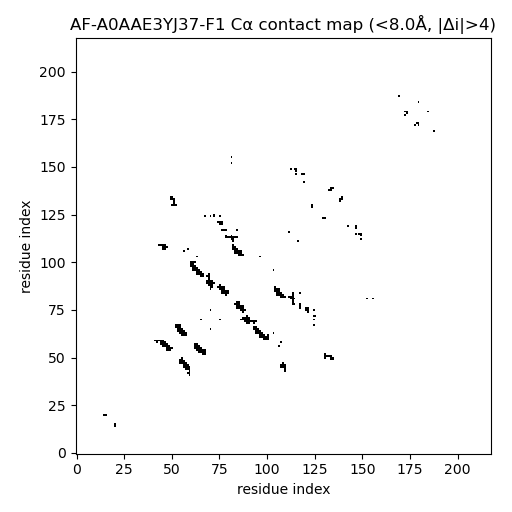
ATOM 927 O O . ILE A 1 121 ? -6.992 -3.925 10.510 1.00 96.12 121 ILE A O 1
ATOM 931 N N . ASP A 1 122 ? -5.653 -5.647 9.951 1.00 94.94 122 ASP A N 1
ATOM 932 C CA . ASP A 1 122 ? -6.374 -6.673 10.721 1.00 94.94 122 ASP A CA 1
ATOM 933 C C . ASP A 1 122 ? -6.470 -6.296 12.205 1.00 94.94 122 ASP A C 1
ATOM 935 O O . ASP A 1 122 ? -7.545 -6.315 12.809 1.00 94.94 122 ASP A O 1
ATOM 939 N N . CYS A 1 123 ? -5.351 -5.867 12.793 1.00 94.19 123 CYS A N 1
ATOM 940 C CA . CYS A 1 123 ? -5.282 -5.462 14.191 1.00 94.19 123 CYS A CA 1
ATOM 941 C C . CYS A 1 123 ? -6.236 -4.297 14.512 1.00 94.19 123 CYS A C 1
ATOM 943 O O . CYS A 1 123 ? -6.955 -4.348 15.515 1.00 94.19 123 CYS A O 1
ATOM 945 N N . TYR A 1 124 ? -6.261 -3.249 13.681 1.00 95.31 124 TYR A N 1
ATOM 946 C CA . TYR A 1 124 ? -7.128 -2.082 13.891 1.00 95.31 124 TYR A CA 1
ATOM 947 C C . TYR A 1 124 ? -8.586 -2.319 13.483 1.00 95.31 124 TYR A C 1
ATOM 949 O O . TYR A 1 124 ? -9.489 -1.699 14.059 1.00 95.31 124 TYR A O 1
ATOM 957 N N . ALA A 1 125 ? -8.837 -3.217 12.531 1.00 95.06 125 ALA A N 1
ATOM 958 C CA . ALA A 1 125 ? -10.180 -3.669 12.201 1.00 95.06 125 ALA A CA 1
ATOM 959 C C . ALA A 1 125 ? -10.802 -4.395 13.404 1.00 95.06 125 ALA A C 1
ATOM 961 O O . ALA A 1 125 ? -11.887 -4.006 13.837 1.00 95.06 125 ALA A O 1
ATOM 962 N N . ALA A 1 126 ? -10.064 -5.334 14.009 1.00 94.31 126 ALA A N 1
ATOM 963 C CA . ALA A 1 126 ? -10.502 -6.115 15.167 1.00 94.31 126 ALA A CA 1
ATOM 964 C C . ALA A 1 126 ? -10.592 -5.312 16.480 1.00 94.31 126 ALA A C 1
ATOM 966 O O . ALA A 1 126 ? -11.394 -5.651 17.347 1.00 94.31 126 ALA A O 1
ATOM 967 N N . HIS A 1 127 ? -9.808 -4.236 16.639 1.00 94.62 127 HIS A N 1
ATOM 968 C CA . HIS A 1 127 ? -9.756 -3.445 17.880 1.00 94.62 127 HIS A CA 1
ATOM 969 C C . HIS A 1 127 ? -10.036 -1.951 17.636 1.00 94.62 127 HIS A C 1
ATOM 971 O O . HIS A 1 127 ? -9.101 -1.137 17.629 1.00 94.62 127 HIS A O 1
ATOM 977 N N . PRO A 1 128 ? -11.312 -1.543 17.482 1.00 95.00 128 PRO A N 1
ATOM 978 C CA . PRO A 1 128 ? -11.674 -0.160 17.175 1.00 95.00 128 PRO A CA 1
ATOM 979 C C . PRO A 1 128 ? -11.131 0.880 18.160 1.00 95.00 128 PRO A C 1
ATOM 981 O O . PRO A 1 128 ? -10.774 1.986 17.762 1.00 95.00 128 PRO A O 1
ATOM 984 N N . GLN A 1 129 ? -10.988 0.516 19.435 1.00 96.00 129 GLN A N 1
ATOM 985 C CA . GLN A 1 129 ? -10.496 1.400 20.495 1.00 96.00 129 GLN A CA 1
ATOM 986 C C . GLN A 1 129 ? -9.030 1.810 20.274 1.00 96.00 129 GLN A C 1
ATOM 988 O O . GLN A 1 129 ? -8.605 2.877 20.712 1.00 96.00 129 GLN A O 1
ATOM 993 N N . ARG A 1 130 ? -8.245 0.991 19.557 1.00 95.00 130 ARG A N 1
ATOM 994 C CA . ARG A 1 130 ? -6.827 1.267 19.272 1.00 95.00 130 ARG A CA 1
ATOM 995 C C . ARG A 1 130 ? -6.640 2.271 18.133 1.00 95.00 130 ARG A C 1
ATOM 997 O O . ARG A 1 130 ? -5.559 2.844 18.012 1.00 95.00 130 ARG A O 1
ATOM 1004 N N . ARG A 1 131 ? -7.682 2.538 17.335 1.00 95.62 131 ARG A N 1
ATOM 1005 C CA . ARG A 1 131 ? -7.620 3.426 16.160 1.00 95.62 131 ARG A CA 1
ATOM 1006 C C . ARG A 1 131 ? -7.254 4.868 16.519 1.00 95.62 131 ARG A C 1
ATOM 1008 O O . ARG A 1 131 ? -6.553 5.525 15.759 1.00 95.62 131 ARG A O 1
ATOM 1015 N N . ALA A 1 132 ? -7.643 5.341 17.704 1.00 96.19 132 ALA A N 1
ATOM 1016 C CA . ALA A 1 132 ? -7.296 6.681 18.188 1.00 96.19 132 ALA A CA 1
ATOM 1017 C C . ALA A 1 132 ? -5.783 6.879 18.412 1.00 96.19 132 ALA A C 1
ATOM 1019 O O . ALA A 1 132 ? -5.301 8.007 18.394 1.00 96.19 132 ALA A O 1
ATOM 1020 N N . ARG A 1 133 ? -5.023 5.790 18.600 1.00 95.19 133 ARG A N 1
ATOM 1021 C CA . ARG A 1 133 ? -3.563 5.826 18.787 1.00 95.19 133 ARG A CA 1
ATOM 1022 C C . ARG A 1 133 ? -2.792 5.745 17.464 1.00 95.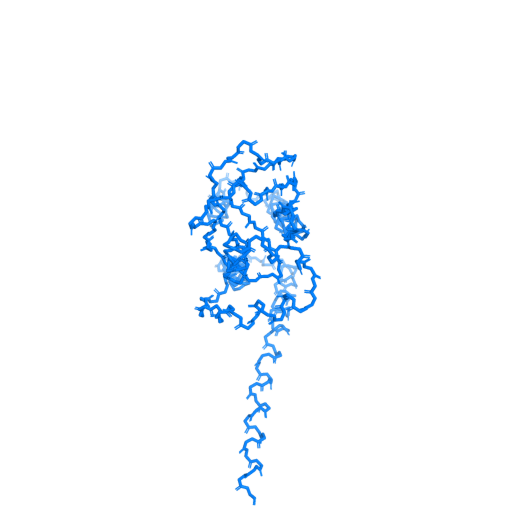19 133 ARG A C 1
ATOM 1024 O O . ARG A 1 133 ? -1.561 5.816 17.480 1.00 95.19 133 ARG A O 1
ATOM 1031 N N . ILE A 1 134 ? -3.475 5.585 16.327 1.00 95.69 134 ILE A N 1
ATOM 1032 C CA . ILE A 1 134 ? -2.830 5.510 15.011 1.00 95.69 134 ILE A CA 1
ATOM 1033 C C . ILE A 1 134 ? -2.018 6.788 14.759 1.00 95.69 134 ILE A C 1
ATOM 1035 O O . ILE A 1 134 ? -2.498 7.899 14.959 1.00 95.69 134 ILE A O 1
ATOM 1039 N N . GLY A 1 135 ? -0.773 6.619 14.309 1.00 92.44 135 GLY A N 1
ATOM 1040 C CA . GLY A 1 135 ? 0.164 7.720 14.066 1.00 92.44 135 GLY A CA 1
ATOM 1041 C C . GLY A 1 135 ? 1.052 8.075 15.262 1.00 92.44 135 GLY A C 1
ATOM 1042 O O . GLY A 1 135 ? 1.981 8.862 15.103 1.00 92.44 135 GLY A O 1
ATOM 1043 N N . THR A 1 136 ? 0.831 7.471 16.433 1.00 95.19 136 THR A N 1
ATOM 1044 C CA . THR A 1 136 ? 1.750 7.587 17.575 1.00 95.19 136 THR A CA 1
ATOM 1045 C C . THR A 1 136 ? 2.913 6.600 17.459 1.00 95.19 136 THR A C 1
ATOM 1047 O O . THR A 1 136 ? 2.779 5.515 16.883 1.00 95.19 136 THR A O 1
ATOM 1050 N N . ARG A 1 137 ? 4.066 6.962 18.034 1.00 94.88 137 ARG A N 1
ATOM 1051 C CA . ARG A 1 137 ? 5.251 6.092 18.067 1.00 94.88 137 ARG A CA 1
ATOM 1052 C C . ARG A 1 137 ? 5.000 4.821 18.879 1.00 94.88 137 ARG A C 1
ATOM 1054 O O . ARG A 1 137 ? 5.329 3.735 18.414 1.00 94.88 137 ARG A O 1
ATOM 1061 N N . ASP A 1 138 ? 4.325 4.947 20.017 1.00 94.81 138 ASP A N 1
ATOM 1062 C CA . ASP A 1 138 ? 4.012 3.812 20.890 1.00 94.81 138 ASP A CA 1
ATOM 1063 C C . ASP A 1 138 ? 3.136 2.773 20.190 1.00 94.81 138 ASP A C 1
ATOM 1065 O O . ASP A 1 138 ? 3.377 1.575 20.317 1.00 94.81 138 ASP A O 1
ATOM 1069 N N . ALA A 1 139 ? 2.139 3.217 19.414 1.00 94.25 139 ALA A N 1
ATOM 1070 C CA . ALA A 1 139 ? 1.304 2.309 18.634 1.00 94.25 139 ALA A CA 1
ATOM 1071 C C . ALA A 1 139 ? 2.116 1.574 17.561 1.00 94.25 139 ALA A C 1
ATOM 1073 O O . ALA A 1 139 ? 1.907 0.381 17.349 1.00 94.25 139 ALA A O 1
ATOM 1074 N N . LEU A 1 140 ? 3.064 2.255 16.910 1.00 93.69 140 LEU A N 1
ATOM 1075 C CA . LEU A 1 140 ? 3.948 1.628 15.930 1.00 93.69 140 LEU A CA 1
ATOM 1076 C C . LEU A 1 140 ? 4.861 0.577 16.577 1.00 93.69 140 LEU A C 1
ATOM 1078 O O . LEU A 1 140 ? 5.019 -0.512 16.026 1.00 93.69 140 LEU A O 1
ATOM 1082 N N . ASP A 1 141 ? 5.442 0.878 17.736 1.00 94.88 141 ASP A N 1
ATOM 1083 C CA . ASP A 1 141 ? 6.354 -0.032 18.435 1.00 94.88 141 ASP A CA 1
ATOM 1084 C C . ASP A 1 141 ? 5.617 -1.225 19.064 1.00 94.88 141 ASP A C 1
ATOM 1086 O O . ASP A 1 141 ? 6.131 -2.343 19.097 1.00 94.88 141 ASP A O 1
ATOM 1090 N N . GLU A 1 142 ? 4.387 -1.025 19.534 1.00 93.38 142 GLU A N 1
ATOM 1091 C CA . GLU A 1 142 ? 3.491 -2.105 19.953 1.00 93.38 142 GLU A CA 1
ATOM 1092 C C . GLU A 1 142 ? 3.111 -3.004 18.770 1.00 93.38 142 GLU A C 1
ATOM 1094 O O . GLU A 1 142 ? 3.217 -4.227 18.867 1.00 93.38 142 GLU A O 1
ATOM 1099 N N . LEU A 1 143 ? 2.760 -2.409 17.626 1.00 94.00 143 LEU A N 1
ATOM 1100 C CA . LEU A 1 143 ? 2.417 -3.152 16.420 1.00 94.00 143 LEU A CA 1
ATOM 1101 C C . LEU A 1 143 ? 3.606 -3.986 15.920 1.00 94.00 143 LEU A C 1
ATOM 1103 O O . LEU A 1 143 ? 3.460 -5.180 15.675 1.00 94.00 143 LEU A O 1
ATOM 1107 N N . ARG A 1 144 ? 4.805 -3.395 15.853 1.00 93.56 144 ARG A N 1
ATOM 1108 C CA . ARG A 1 144 ? 6.046 -4.093 15.471 1.00 93.56 144 ARG A CA 1
ATOM 1109 C C . ARG A 1 144 ? 6.372 -5.287 16.359 1.00 93.56 144 ARG A C 1
ATOM 1111 O O . ARG A 1 144 ? 6.925 -6.257 15.861 1.00 93.56 144 ARG A O 1
ATOM 1118 N N . ARG A 1 145 ? 6.039 -5.222 17.650 1.00 93.12 145 ARG A N 1
ATOM 1119 C CA . ARG A 1 145 ? 6.208 -6.354 18.574 1.00 93.12 145 ARG A CA 1
ATOM 1120 C C . ARG A 1 145 ? 5.157 -7.442 18.367 1.00 93.12 145 ARG A C 1
ATOM 1122 O O . ARG A 1 145 ? 5.453 -8.606 18.598 1.00 93.12 145 ARG A O 1
ATOM 1129 N N . SER A 1 146 ? 3.945 -7.066 17.960 1.00 90.75 146 SER A N 1
ATOM 1130 C CA . SER A 1 146 ? 2.838 -8.008 17.755 1.00 90.75 146 SER A CA 1
ATOM 1131 C C . SER A 1 146 ? 2.860 -8.718 16.400 1.00 90.75 146 SER A C 1
ATOM 1133 O O . SER A 1 146 ? 2.324 -9.816 16.284 1.00 90.75 146 SER A O 1
ATOM 1135 N N . VAL A 1 147 ? 3.457 -8.103 15.376 1.00 90.50 147 VAL A N 1
ATOM 1136 C CA . VAL A 1 147 ? 3.466 -8.652 14.019 1.00 90.50 147 VAL A CA 1
ATOM 1137 C C . VAL A 1 147 ? 4.683 -9.563 13.850 1.00 90.50 147 VAL A C 1
ATOM 1139 O O . VAL A 1 147 ? 5.813 -9.080 13.963 1.00 90.50 147 VAL A O 1
ATOM 1142 N N . PRO A 1 148 ? 4.493 -10.864 13.564 1.00 83.81 148 PRO A N 1
ATOM 1143 C CA . PRO A 1 148 ? 5.610 -11.750 13.284 1.00 83.81 148 PRO A CA 1
ATOM 1144 C C . PRO A 1 148 ? 6.372 -11.266 12.042 1.00 83.81 148 PRO A C 1
ATOM 1146 O O . PRO A 1 148 ? 5.769 -10.677 11.136 1.00 83.81 148 PRO A O 1
ATOM 1149 N N . PRO A 1 149 ? 7.698 -11.493 11.981 1.00 80.88 149 PRO A N 1
ATOM 1150 C CA . PRO A 1 149 ? 8.481 -11.128 10.812 1.00 80.88 149 PRO A CA 1
ATOM 1151 C C . PRO A 1 149 ? 7.867 -11.777 9.573 1.00 80.88 149 PRO A C 1
ATOM 1153 O O . PRO A 1 149 ? 7.456 -12.939 9.617 1.00 80.88 149 PRO A O 1
ATOM 1156 N N . ALA A 1 150 ? 7.798 -11.014 8.480 1.00 79.94 150 ALA A N 1
ATOM 1157 C CA . ALA A 1 150 ? 7.269 -11.525 7.227 1.00 79.94 150 ALA A CA 1
ATOM 1158 C C . ALA A 1 150 ? 7.998 -12.832 6.862 1.00 79.94 150 ALA A C 1
ATOM 1160 O O . ALA A 1 150 ? 9.226 -12.904 7.026 1.00 79.94 150 ALA A O 1
ATOM 1161 N N . PRO A 1 151 ? 7.281 -13.860 6.372 1.00 79.19 151 PRO A N 1
ATOM 1162 C CA . PRO A 1 151 ? 7.935 -15.055 5.864 1.00 79.19 151 PRO A CA 1
ATOM 1163 C C . PRO A 1 151 ? 8.967 -14.639 4.810 1.00 79.19 151 PRO A C 1
ATOM 1165 O O . PRO A 1 151 ? 8.744 -13.638 4.119 1.00 79.19 151 PRO A O 1
ATOM 1168 N N . PRO A 1 152 ? 10.099 -15.356 4.684 1.00 74.62 152 PRO A N 1
ATOM 1169 C CA . PRO A 1 152 ? 11.117 -15.034 3.698 1.00 74.62 152 PRO A CA 1
ATOM 1170 C C . PRO A 1 152 ? 10.473 -15.043 2.315 1.00 74.62 152 PRO A C 1
ATOM 1172 O O . PRO A 1 152 ? 10.206 -16.091 1.730 1.00 74.62 152 PRO A O 1
ATOM 1175 N N . GLN A 1 153 ? 10.175 -13.852 1.810 1.00 67.56 153 GLN A N 1
ATOM 1176 C CA . GLN A 1 153 ? 9.681 -13.699 0.461 1.00 67.56 153 GLN A CA 1
ATOM 1177 C C . GLN A 1 153 ? 10.858 -14.003 -0.458 1.00 67.56 153 GLN A C 1
ATOM 1179 O O . GLN A 1 153 ? 11.997 -13.605 -0.181 1.00 67.56 153 GLN A O 1
ATOM 1184 N N . GLY A 1 154 ? 10.588 -14.727 -1.548 1.00 64.94 154 GLY A N 1
ATOM 1185 C CA . GLY A 1 154 ? 11.559 -14.875 -2.625 1.00 64.94 154 GLY A CA 1
ATOM 1186 C C . GLY A 1 154 ? 12.122 -13.502 -3.007 1.00 64.94 154 GLY A C 1
ATOM 1187 O O . GLY A 1 154 ? 11.475 -12.481 -2.733 1.00 64.94 154 GLY A O 1
ATOM 1188 N N . PRO A 1 155 ? 13.332 -13.444 -3.592 1.00 60.62 155 PRO A N 1
ATOM 1189 C CA . PRO A 1 155 ? 13.911 -12.172 -3.996 1.00 60.62 155 PRO A CA 1
ATOM 1190 C C . PRO A 1 155 ? 12.827 -11.370 -4.727 1.00 60.62 155 PRO A C 1
ATOM 1192 O O . PRO A 1 155 ? 12.137 -11.953 -5.573 1.00 60.62 155 PRO A O 1
ATOM 1195 N N . PRO A 1 156 ? 12.619 -10.078 -4.383 1.00 57.75 156 PRO A N 1
ATOM 1196 C CA . PRO A 1 156 ? 11.690 -9.254 -5.151 1.00 57.75 156 PRO A CA 1
ATOM 1197 C C . PRO A 1 156 ? 12.035 -9.455 -6.627 1.00 57.75 156 PRO A C 1
ATOM 1199 O O . PRO A 1 156 ? 13.227 -9.655 -6.886 1.00 57.75 156 PRO A O 1
ATOM 1202 N N . PRO A 1 157 ? 11.077 -9.430 -7.575 1.00 53.47 157 PRO A N 1
ATOM 1203 C CA . PRO A 1 157 ? 11.407 -9.468 -8.995 1.00 53.47 157 PRO A CA 1
ATOM 1204 C C . PRO A 1 157 ? 12.479 -8.407 -9.228 1.00 53.47 157 PRO A C 1
ATOM 1206 O O . PRO A 1 157 ? 12.237 -7.204 -9.120 1.00 53.47 157 PRO A O 1
ATOM 1209 N N . GLY A 1 158 ? 13.716 -8.883 -9.327 1.00 46.41 158 GLY A N 1
ATOM 1210 C CA . GLY A 1 158 ? 14.856 -8.041 -9.044 1.00 46.41 158 GLY A CA 1
ATOM 1211 C C . GLY A 1 158 ? 15.037 -7.100 -10.212 1.00 46.41 158 GLY A C 1
ATOM 1212 O O . GLY A 1 158 ? 14.643 -7.390 -11.339 1.00 46.41 158 GLY A O 1
ATOM 1213 N N . TRP A 1 159 ? 15.777 -6.028 -9.984 1.00 49.91 159 TRP A N 1
ATOM 1214 C CA . TRP A 1 159 ? 16.536 -5.356 -11.039 1.00 49.91 159 TRP A CA 1
ATOM 1215 C C . TRP A 1 159 ? 17.243 -6.354 -11.988 1.00 49.91 159 TRP A C 1
ATOM 1217 O O . TRP A 1 159 ? 17.452 -6.027 -13.149 1.00 49.91 159 TRP A O 1
ATOM 1227 N N . ALA A 1 160 ? 17.533 -7.582 -11.535 1.00 47.84 160 ALA A N 1
ATOM 1228 C CA . ALA A 1 160 ? 18.016 -8.699 -12.338 1.00 47.84 160 ALA A CA 1
ATOM 1229 C C . ALA A 1 160 ? 17.102 -9.088 -13.518 1.00 47.84 160 ALA A C 1
ATOM 1231 O O . ALA A 1 160 ? 17.631 -9.448 -14.558 1.00 47.84 160 ALA A O 1
ATOM 1232 N N . SER A 1 161 ? 15.771 -8.976 -13.438 1.00 48.97 161 SER A N 1
ATOM 1233 C CA . SER A 1 161 ? 14.884 -9.289 -14.577 1.00 48.97 161 SER A CA 1
ATOM 1234 C C . SER A 1 161 ? 14.922 -8.190 -15.645 1.00 48.97 161 SER A C 1
ATOM 1236 O O . SER A 1 161 ? 14.830 -8.468 -16.839 1.00 48.97 161 SER A O 1
ATOM 1238 N N . ILE A 1 162 ? 15.093 -6.935 -15.219 1.00 54.78 162 ILE A N 1
ATOM 1239 C CA . ILE A 1 162 ? 15.227 -5.777 -16.115 1.00 54.78 162 ILE A CA 1
ATOM 1240 C C . ILE A 1 162 ? 16.634 -5.758 -16.727 1.00 54.78 162 ILE A C 1
ATOM 1242 O O . ILE A 1 162 ? 16.779 -5.608 -17.936 1.00 54.78 162 ILE A O 1
ATOM 1246 N N . GLY A 1 163 ? 17.664 -6.000 -15.913 1.00 52.53 163 GLY A N 1
ATOM 1247 C CA . GLY A 1 163 ? 19.051 -6.149 -16.340 1.00 52.53 163 GLY A CA 1
ATOM 1248 C C . GLY A 1 163 ? 19.257 -7.357 -17.249 1.00 52.53 163 GLY A C 1
ATOM 1249 O O . GLY A 1 163 ? 19.953 -7.228 -18.244 1.00 52.53 163 GLY A O 1
ATOM 1250 N N . ALA A 1 164 ? 18.600 -8.493 -16.991 1.00 53.88 164 ALA A N 1
ATOM 1251 C CA . ALA A 1 164 ? 18.608 -9.643 -17.894 1.00 53.88 164 ALA A CA 1
ATOM 1252 C C . ALA A 1 164 ? 17.892 -9.325 -19.209 1.00 53.88 164 ALA A C 1
ATOM 1254 O O . ALA A 1 164 ? 18.389 -9.705 -20.258 1.00 53.88 164 ALA A O 1
ATOM 1255 N N . GLY A 1 165 ? 16.783 -8.578 -19.183 1.00 58.56 165 GLY A N 1
ATOM 1256 C CA . GLY A 1 165 ? 16.132 -8.103 -20.406 1.00 58.56 165 GLY A CA 1
ATOM 1257 C C . GLY A 1 165 ? 17.052 -7.215 -21.251 1.00 58.56 165 GLY A C 1
ATOM 1258 O O . GLY A 1 165 ? 17.197 -7.447 -22.447 1.00 58.56 165 GLY A O 1
ATOM 1259 N N . VAL A 1 166 ? 17.729 -6.248 -20.623 1.00 62.78 166 VAL A N 1
ATOM 1260 C CA . VAL A 1 166 ? 18.692 -5.356 -21.292 1.00 62.78 166 VAL A CA 1
ATOM 1261 C C . VAL A 1 166 ? 19.944 -6.114 -21.751 1.00 62.78 166 VAL A C 1
ATOM 1263 O O . VAL A 1 166 ? 20.399 -5.907 -22.870 1.00 62.78 166 VAL A O 1
ATOM 1266 N N . LEU A 1 167 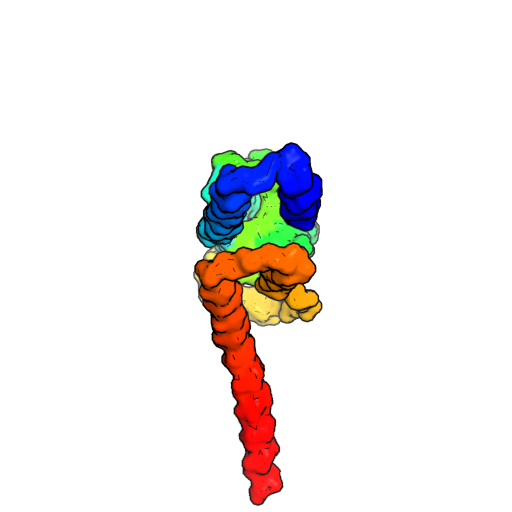? 20.486 -7.023 -20.939 1.00 59.81 167 LEU A N 1
ATOM 1267 C CA . LEU A 1 167 ? 21.661 -7.831 -21.272 1.00 59.81 167 LEU A CA 1
ATOM 1268 C C . LEU A 1 167 ? 21.358 -8.803 -22.416 1.00 59.81 167 LEU A C 1
ATOM 1270 O O . LEU A 1 167 ? 22.137 -8.877 -23.357 1.00 59.81 167 LEU A O 1
ATOM 1274 N N . VAL A 1 168 ? 20.220 -9.505 -22.378 1.00 61.66 168 VAL A N 1
ATOM 1275 C CA . VAL A 1 168 ? 19.760 -10.367 -23.479 1.00 61.66 168 VAL A CA 1
ATOM 1276 C C . VAL A 1 168 ? 19.561 -9.540 -24.745 1.00 61.66 168 VAL A C 1
ATOM 1278 O O . VAL A 1 168 ? 19.956 -9.993 -25.812 1.00 61.66 168 VAL A O 1
ATOM 1281 N N . PHE A 1 169 ? 19.031 -8.318 -24.640 1.00 63.31 169 PHE A N 1
ATOM 1282 C CA . PHE A 1 169 ? 18.904 -7.416 -25.784 1.00 63.31 169 PHE A CA 1
ATOM 1283 C C . PHE A 1 169 ? 20.274 -7.029 -26.369 1.00 63.31 169 PHE A C 1
ATOM 1285 O O . PHE A 1 169 ? 20.478 -7.163 -27.571 1.00 63.31 169 PHE A O 1
ATOM 1292 N N . VAL A 1 170 ? 21.239 -6.629 -25.531 1.00 62.47 170 VAL A N 1
ATOM 1293 C CA . VAL A 1 170 ? 22.608 -6.275 -25.958 1.00 62.47 170 VAL A CA 1
ATOM 1294 C C . VAL A 1 170 ? 23.346 -7.479 -26.557 1.00 62.47 170 VAL A C 1
ATOM 1296 O O . VAL A 1 170 ? 23.989 -7.346 -27.596 1.00 62.47 170 VAL A O 1
ATOM 1299 N N . VAL A 1 171 ? 23.232 -8.661 -25.945 1.00 62.91 171 VAL A N 1
ATOM 1300 C CA . VAL A 1 171 ? 23.861 -9.901 -26.428 1.00 62.91 171 VAL A CA 1
ATOM 1301 C C . VAL A 1 171 ? 23.225 -10.365 -27.738 1.00 62.91 171 VAL A C 1
ATOM 1303 O O . VAL A 1 171 ? 23.951 -10.683 -28.675 1.00 62.91 171 VAL A O 1
ATOM 1306 N N . ALA A 1 172 ? 21.894 -10.345 -27.853 1.00 61.03 172 ALA A N 1
ATOM 1307 C CA . ALA A 1 172 ? 21.204 -10.674 -29.101 1.00 61.03 172 ALA A CA 1
ATOM 1308 C C . ALA A 1 172 ? 21.619 -9.732 -30.244 1.00 61.03 172 ALA A C 1
ATOM 1310 O O . ALA A 1 172 ? 21.801 -10.183 -31.372 1.00 61.03 172 ALA A O 1
ATOM 1311 N N . PHE A 1 173 ? 21.840 -8.447 -29.943 1.00 57.25 173 PHE A N 1
ATOM 1312 C CA . PHE A 1 173 ? 22.331 -7.463 -30.908 1.00 57.25 173 PHE A CA 1
ATOM 1313 C C . PHE A 1 173 ? 23.784 -7.734 -31.335 1.00 57.25 173 PHE A C 1
ATOM 1315 O O . PHE A 1 173 ? 24.109 -7.638 -32.516 1.00 57.25 173 PHE A O 1
ATOM 1322 N N . ALA A 1 174 ? 24.650 -8.124 -30.392 1.00 59.25 174 ALA A N 1
ATOM 1323 C CA . ALA A 1 174 ? 26.048 -8.461 -30.667 1.00 59.25 174 ALA A CA 1
ATOM 1324 C C . ALA A 1 174 ? 26.202 -9.745 -31.508 1.00 59.25 174 ALA A C 1
ATOM 1326 O O . ALA A 1 174 ? 27.074 -9.813 -32.372 1.00 59.25 174 ALA A O 1
ATOM 1327 N N . VAL A 1 175 ? 25.337 -10.746 -31.302 1.00 60.69 175 VAL A N 1
ATOM 1328 C CA . VAL A 1 175 ? 25.370 -12.027 -32.036 1.00 60.69 175 VAL A CA 1
ATOM 1329 C C . VAL A 1 175 ? 24.979 -11.872 -33.514 1.00 60.69 175 VAL A C 1
ATOM 1331 O O . VAL A 1 175 ? 25.422 -12.661 -34.343 1.00 60.69 175 VAL A O 1
ATOM 1334 N N . GLN A 1 176 ? 24.214 -10.839 -33.886 1.00 62.12 176 GLN A N 1
ATOM 1335 C CA . GLN A 1 176 ? 23.815 -10.595 -35.282 1.00 62.12 176 GLN A CA 1
ATOM 1336 C C . GLN A 1 176 ? 24.881 -9.879 -36.136 1.00 62.12 176 GLN A C 1
ATOM 1338 O O . GLN A 1 176 ? 24.621 -9.575 -37.299 1.00 62.12 176 GLN A O 1
ATOM 1343 N N . GLY A 1 177 ? 26.075 -9.596 -35.596 1.00 55.22 177 GLY A N 1
ATOM 1344 C CA . GLY A 1 177 ? 27.185 -9.004 -36.359 1.00 55.22 177 GLY A CA 1
ATOM 1345 C C . GLY A 1 177 ? 26.970 -7.545 -36.782 1.00 55.22 177 GLY A C 1
ATOM 1346 O O . GLY A 1 177 ? 27.761 -7.002 -37.552 1.00 55.22 177 GLY A O 1
ATOM 1347 N N . ALA A 1 178 ? 25.919 -6.890 -36.282 1.00 61.06 178 ALA A N 1
ATOM 1348 C CA . ALA A 1 178 ? 25.713 -5.468 -36.499 1.00 61.06 178 ALA A CA 1
ATOM 1349 C C . ALA A 1 178 ? 26.762 -4.670 -35.700 1.00 61.06 178 ALA A C 1
ATOM 1351 O O . ALA A 1 178 ? 26.981 -4.969 -34.520 1.00 61.06 178 ALA A O 1
ATOM 1352 N N . PRO A 1 179 ? 27.404 -3.642 -36.287 1.00 65.75 179 PRO A N 1
ATOM 1353 C CA . PRO A 1 179 ? 28.289 -2.768 -35.533 1.00 65.75 179 PRO A CA 1
ATOM 1354 C C . PRO A 1 179 ? 27.473 -2.093 -34.429 1.00 65.75 179 PRO A C 1
ATOM 1356 O O . PRO A 1 179 ? 26.577 -1.295 -34.702 1.00 65.75 179 PRO A O 1
ATOM 1359 N N . VAL A 1 180 ? 27.756 -2.441 -33.172 1.00 59.66 180 VAL A N 1
ATOM 1360 C CA . VAL A 1 180 ? 27.099 -1.830 -32.017 1.00 59.66 180 VAL A CA 1
ATOM 1361 C C . VAL A 1 180 ? 27.551 -0.367 -31.962 1.00 59.66 180 VAL A C 1
ATOM 1363 O O . VAL A 1 180 ? 28.752 -0.111 -31.818 1.00 59.66 180 VAL A O 1
ATOM 1366 N N . PRO A 1 181 ? 26.640 0.613 -32.087 1.00 63.31 181 PRO A N 1
ATOM 1367 C CA . PRO A 1 181 ? 27.018 2.018 -32.028 1.00 63.31 181 PRO A CA 1
ATOM 1368 C C . PRO A 1 181 ? 27.724 2.319 -30.703 1.00 63.31 181 PRO A C 1
ATOM 1370 O O . PRO A 1 181 ? 27.253 1.897 -29.645 1.00 63.31 181 PRO A O 1
ATOM 1373 N N . ARG A 1 182 ? 28.833 3.074 -30.730 1.00 62.38 182 ARG A N 1
ATOM 1374 C CA . ARG A 1 182 ? 29.649 3.335 -29.524 1.00 62.38 182 ARG A CA 1
ATOM 1375 C C . ARG A 1 182 ? 28.813 3.885 -28.363 1.00 62.38 182 ARG A C 1
ATOM 1377 O O . ARG A 1 182 ? 29.043 3.504 -27.231 1.00 62.38 182 ARG A O 1
ATOM 1384 N N . TRP A 1 183 ? 27.789 4.703 -28.594 1.00 59.50 183 TRP A N 1
ATOM 1385 C CA . TRP A 1 183 ? 26.949 5.210 -27.498 1.00 59.50 183 TRP A CA 1
ATOM 1386 C C . TRP A 1 183 ? 26.175 4.103 -26.746 1.00 59.50 183 TRP A C 1
ATOM 1388 O O . TRP A 1 183 ? 25.975 4.215 -25.537 1.00 59.50 183 TRP A O 1
ATOM 1398 N N . VAL A 1 184 ? 25.816 2.993 -27.407 1.00 65.81 184 VAL A N 1
ATOM 1399 C CA . VAL A 1 184 ? 25.158 1.833 -26.774 1.00 65.81 184 VAL A CA 1
ATOM 1400 C C . VAL A 1 184 ? 26.112 1.126 -25.813 1.00 65.81 184 VAL A C 1
ATOM 1402 O O . VAL A 1 184 ? 25.701 0.744 -24.719 1.00 65.81 184 VAL A O 1
ATOM 1405 N N . THR A 1 185 ? 27.401 1.008 -26.156 1.00 65.19 185 THR A N 1
ATOM 1406 C CA . THR A 1 185 ? 28.396 0.428 -25.238 1.00 65.19 185 THR A CA 1
ATOM 1407 C C . THR A 1 185 ? 28.643 1.327 -24.026 1.00 65.19 185 THR A C 1
ATOM 1409 O O . THR A 1 185 ? 28.916 0.817 -22.944 1.00 65.19 185 THR A O 1
ATOM 1412 N N . TRP A 1 186 ? 28.492 2.649 -24.166 1.00 65.38 186 TRP A N 1
ATOM 1413 C CA . TRP A 1 186 ? 28.582 3.588 -23.039 1.00 65.38 186 TRP A CA 1
ATOM 1414 C C . TRP A 1 186 ? 27.377 3.473 -22.100 1.00 65.38 186 TRP A C 1
ATOM 1416 O O . TRP A 1 186 ? 27.562 3.440 -20.885 1.00 65.38 186 TRP A O 1
ATOM 1426 N N . ILE A 1 187 ? 26.156 3.333 -22.632 1.00 65.19 187 ILE A N 1
ATOM 1427 C CA . ILE A 1 187 ? 24.956 3.094 -21.811 1.00 65.19 187 ILE A CA 1
ATOM 1428 C C . ILE A 1 187 ? 25.034 1.730 -21.121 1.00 65.19 187 ILE A C 1
ATOM 1430 O O . ILE A 1 187 ? 24.805 1.643 -19.916 1.00 65.19 187 ILE A O 1
ATOM 1434 N N . ALA A 1 188 ? 25.404 0.673 -21.850 1.00 62.91 188 ALA A N 1
ATOM 1435 C CA . ALA A 1 188 ? 25.580 -0.659 -21.277 1.00 62.91 188 ALA A CA 1
ATOM 1436 C C . ALA A 1 188 ? 26.665 -0.664 -20.187 1.00 62.91 188 ALA A C 1
ATOM 1438 O O . ALA A 1 188 ? 26.452 -1.225 -19.113 1.00 62.91 188 ALA A O 1
ATOM 1439 N N . GLY A 1 189 ? 27.786 0.028 -20.420 1.00 68.00 189 GLY A N 1
ATOM 1440 C CA . GLY A 1 189 ? 28.835 0.243 -19.424 1.00 68.00 189 GLY A CA 1
ATOM 1441 C C . GLY A 1 189 ? 28.332 1.002 -18.194 1.00 68.00 189 GLY A C 1
ATOM 1442 O O . GLY A 1 189 ? 28.585 0.577 -17.072 1.00 68.00 189 GLY A O 1
ATOM 1443 N N . GLY A 1 190 ? 27.551 2.069 -18.379 1.00 63.47 190 GLY A N 1
ATOM 1444 C CA . GLY A 1 190 ? 26.949 2.833 -17.283 1.00 63.47 190 GLY A CA 1
ATOM 1445 C C . GLY A 1 190 ? 25.973 2.005 -16.440 1.00 63.47 190 GLY A C 1
ATOM 1446 O O . GLY A 1 190 ? 26.039 2.035 -15.211 1.00 63.47 190 GLY A O 1
ATOM 1447 N N . ILE A 1 191 ? 25.117 1.205 -17.083 1.00 60.38 191 ILE A N 1
ATOM 1448 C CA . ILE A 1 191 ? 24.194 0.285 -16.400 1.00 60.38 191 ILE A CA 1
ATOM 1449 C C . ILE A 1 191 ? 24.978 -0.797 -15.644 1.00 60.38 191 ILE A C 1
ATOM 1451 O O . ILE A 1 191 ? 24.661 -1.082 -14.488 1.00 60.38 191 ILE A O 1
ATOM 1455 N N . ALA A 1 192 ? 26.028 -1.361 -16.250 1.00 60.53 192 ALA A N 1
ATOM 1456 C CA . ALA A 1 192 ? 26.891 -2.347 -15.604 1.00 60.53 192 ALA A CA 1
ATOM 1457 C C . ALA A 1 192 ? 27.617 -1.763 -14.380 1.00 60.53 192 ALA A C 1
ATOM 1459 O O . ALA A 1 192 ? 27.666 -2.409 -13.335 1.00 60.53 192 ALA A O 1
ATOM 1460 N N . ILE A 1 193 ? 28.111 -0.524 -14.468 1.00 62.62 193 ILE A N 1
ATOM 1461 C CA . ILE A 1 193 ? 28.749 0.184 -13.350 1.00 62.62 193 ILE A CA 1
ATOM 1462 C C . ILE A 1 193 ? 27.739 0.467 -12.230 1.00 62.62 193 ILE A C 1
ATOM 1464 O O . ILE A 1 193 ? 28.059 0.236 -11.066 1.00 62.62 193 ILE A O 1
ATOM 1468 N N . MET A 1 194 ? 26.509 0.898 -12.539 1.00 58.75 194 MET A N 1
ATOM 1469 C CA . MET A 1 194 ? 25.476 1.097 -11.509 1.00 58.75 194 MET A CA 1
ATOM 1470 C C . MET A 1 194 ? 25.081 -0.216 -10.821 1.00 58.75 194 MET A C 1
ATOM 1472 O O . MET A 1 194 ? 24.952 -0.252 -9.593 1.00 58.75 194 MET A O 1
ATOM 1476 N N . ALA A 1 195 ? 24.936 -1.300 -11.590 1.00 54.09 195 ALA A N 1
ATOM 1477 C CA . ALA A 1 195 ? 24.632 -2.629 -11.065 1.00 54.09 195 ALA A CA 1
ATOM 1478 C C . ALA A 1 195 ? 25.777 -3.174 -10.189 1.00 54.09 195 ALA A C 1
ATOM 1480 O O . ALA A 1 195 ? 25.536 -3.719 -9.107 1.00 54.09 195 ALA A O 1
ATOM 1481 N N . ALA A 1 196 ? 27.031 -2.965 -10.602 1.00 57.28 196 ALA A N 1
ATOM 1482 C CA . ALA A 1 196 ? 28.207 -3.319 -9.814 1.00 57.28 196 ALA A CA 1
ATOM 1483 C C . ALA A 1 196 ? 28.304 -2.470 -8.535 1.00 57.28 196 ALA A C 1
ATOM 1485 O O . ALA A 1 196 ? 28.502 -3.019 -7.452 1.00 57.28 196 ALA A O 1
ATOM 1486 N N . GLY A 1 197 ? 28.066 -1.158 -8.622 1.00 50.28 197 GLY A N 1
ATOM 1487 C CA . GLY A 1 197 ? 28.119 -0.231 -7.487 1.00 50.28 197 GLY A CA 1
ATOM 1488 C C . GLY A 1 197 ? 27.130 -0.561 -6.363 1.00 50.28 197 GLY A C 1
ATOM 1489 O O . GLY A 1 197 ? 27.443 -0.352 -5.195 1.00 50.28 197 GLY A O 1
ATOM 1490 N N . HIS A 1 198 ? 25.977 -1.156 -6.686 1.00 51.59 198 HIS A N 1
ATOM 1491 C CA . HIS A 1 198 ? 24.992 -1.602 -5.687 1.00 51.59 198 HIS A CA 1
ATOM 1492 C C . HIS A 1 198 ? 25.292 -2.996 -5.106 1.00 51.59 198 HIS A C 1
ATOM 1494 O O . HIS A 1 198 ? 24.749 -3.361 -4.064 1.00 51.59 198 HIS A O 1
ATOM 1500 N N . SER A 1 199 ? 26.179 -3.767 -5.742 1.00 47.81 199 SER A N 1
ATOM 1501 C CA . SER A 1 199 ? 26.564 -5.121 -5.312 1.00 47.81 199 SER A CA 1
ATOM 1502 C C . SER A 1 199 ? 27.767 -5.124 -4.353 1.00 47.81 199 SER A C 1
ATOM 1504 O O . SER A 1 199 ? 27.949 -6.061 -3.574 1.00 47.81 199 SER A O 1
ATOM 1506 N N . VAL A 1 200 ? 28.574 -4.059 -4.365 1.00 48.50 200 VAL A N 1
ATOM 1507 C CA . VAL A 1 200 ? 29.782 -3.923 -3.531 1.00 48.50 200 VAL A CA 1
ATOM 1508 C C . VAL A 1 200 ? 29.488 -3.803 -2.020 1.00 48.50 200 VAL A C 1
ATOM 1510 O O . VAL A 1 200 ? 30.188 -4.469 -1.252 1.00 48.50 200 VAL A O 1
ATOM 1513 N N . PRO A 1 201 ? 28.453 -3.082 -1.531 1.00 48.62 201 PRO A N 1
ATOM 1514 C CA . PRO A 1 201 ? 28.227 -2.948 -0.086 1.00 48.62 201 PRO A CA 1
ATOM 1515 C C . PRO A 1 201 ? 27.848 -4.271 0.604 1.00 48.62 201 PRO A C 1
ATOM 1517 O O . PRO A 1 201 ? 28.230 -4.506 1.751 1.00 48.62 201 PRO A O 1
ATOM 1520 N N . ALA A 1 202 ? 27.135 -5.165 -0.094 1.00 50.62 202 ALA A N 1
ATOM 1521 C CA . ALA A 1 202 ? 26.638 -6.426 0.467 1.00 50.62 202 ALA A CA 1
ATOM 1522 C C . ALA A 1 202 ? 27.720 -7.520 0.580 1.00 50.62 202 ALA A C 1
ATOM 1524 O O . ALA A 1 202 ? 27.680 -8.346 1.494 1.00 50.62 202 ALA A O 1
ATOM 1525 N N . ALA A 1 203 ? 28.711 -7.524 -0.318 1.00 51.34 203 ALA A N 1
ATOM 1526 C CA . ALA A 1 203 ? 29.864 -8.420 -0.224 1.00 51.34 203 ALA A CA 1
ATOM 1527 C C . ALA A 1 203 ? 30.870 -7.960 0.847 1.00 51.34 203 ALA A C 1
ATOM 1529 O O . ALA A 1 203 ? 31.476 -8.787 1.532 1.00 51.34 203 ALA A O 1
ATOM 1530 N N . TRP A 1 204 ? 31.008 -6.645 1.043 1.00 55.91 204 TRP A N 1
ATOM 1531 C CA . TRP A 1 204 ? 31.977 -6.077 1.982 1.00 55.91 204 TRP A CA 1
ATOM 1532 C C . TRP A 1 204 ? 31.593 -6.292 3.458 1.00 55.91 204 TRP A C 1
ATOM 1534 O O . TRP A 1 204 ? 32.455 -6.568 4.295 1.00 55.91 204 TRP A O 1
ATOM 1544 N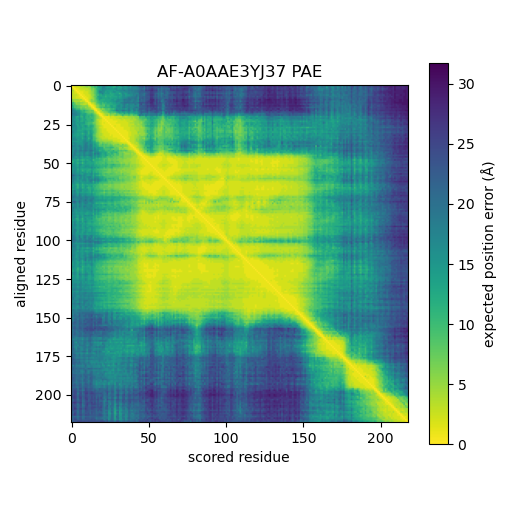 N . THR A 1 205 ? 30.298 -6.270 3.791 1.00 61.56 205 THR A N 1
ATOM 1545 C CA . THR A 1 205 ? 29.815 -6.532 5.163 1.00 61.56 205 THR A CA 1
ATOM 1546 C C . THR A 1 205 ? 29.979 -7.999 5.586 1.00 61.56 205 THR A C 1
ATOM 1548 O O . THR A 1 205 ? 30.334 -8.266 6.735 1.00 61.56 205 THR A O 1
ATOM 1551 N N . ARG A 1 206 ? 29.838 -8.962 4.659 1.00 57.88 206 ARG A N 1
ATOM 1552 C CA . ARG A 1 206 ? 30.099 -10.396 4.922 1.00 57.88 206 ARG A CA 1
ATOM 1553 C C . ARG A 1 206 ? 31.569 -10.713 5.197 1.00 57.88 206 ARG A C 1
ATOM 1555 O O . ARG A 1 206 ? 31.853 -11.649 5.943 1.00 57.88 206 ARG A O 1
ATOM 1562 N N . LEU A 1 207 ? 32.498 -9.962 4.606 1.00 58.31 207 LEU A N 1
ATOM 1563 C CA . LEU A 1 207 ? 33.933 -10.169 4.819 1.00 58.31 207 LEU A CA 1
ATOM 1564 C C . LEU A 1 207 ? 34.410 -9.577 6.154 1.00 58.31 207 LEU A C 1
ATOM 1566 O O . LEU A 1 207 ? 35.208 -10.217 6.836 1.00 58.31 207 LEU A O 1
ATOM 1570 N N . ARG A 1 208 ? 33.861 -8.433 6.594 1.00 59.59 208 ARG A N 1
ATOM 1571 C CA . ARG A 1 208 ? 34.177 -7.853 7.917 1.00 59.59 208 ARG A CA 1
ATOM 1572 C C . ARG A 1 208 ? 33.737 -8.735 9.086 1.00 59.59 208 ARG A C 1
ATOM 1574 O O . ARG A 1 208 ? 34.504 -8.901 10.028 1.00 59.59 208 ARG A O 1
ATOM 1581 N N . GLY A 1 209 ? 32.558 -9.358 9.008 1.00 62.09 209 GLY A N 1
ATOM 1582 C CA . GLY A 1 209 ? 32.068 -10.242 10.076 1.00 62.09 209 GLY A CA 1
ATOM 1583 C C . GLY A 1 209 ? 32.952 -11.475 10.316 1.00 62.09 209 GLY A C 1
ATOM 1584 O O . GLY A 1 209 ? 33.118 -11.907 11.452 1.00 62.09 209 GLY A O 1
ATOM 1585 N N . LYS A 1 210 ? 33.587 -12.013 9.265 1.00 63.97 210 LYS A N 1
ATOM 1586 C CA . LYS A 1 210 ? 34.519 -13.149 9.390 1.00 63.97 210 LYS A CA 1
ATOM 1587 C C . LYS A 1 210 ? 35.884 -12.761 9.965 1.00 63.97 210 LYS A C 1
ATOM 1589 O O . LYS A 1 210 ? 36.561 -13.624 10.516 1.00 63.97 210 LYS A O 1
ATOM 1594 N N . ALA A 1 211 ? 36.293 -11.500 9.826 1.00 63.16 211 ALA A N 1
ATOM 1595 C CA . ALA A 1 211 ? 37.571 -11.022 10.346 1.00 63.16 211 ALA A CA 1
ATOM 1596 C C . ALA A 1 211 ? 37.532 -10.833 11.873 1.00 63.16 211 ALA A C 1
ATOM 1598 O O . ALA A 1 211 ? 38.457 -11.276 12.549 1.00 63.16 211 ALA A O 1
ATOM 1599 N N . SER A 1 212 ? 36.444 -10.280 12.425 1.00 61.16 212 SER A N 1
ATOM 1600 C CA . SER A 1 212 ? 36.299 -10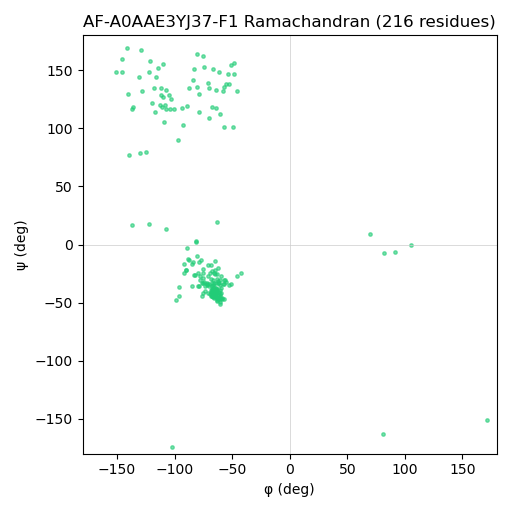.111 13.883 1.00 61.16 212 SER A CA 1
ATOM 1601 C C . SER A 1 212 ? 36.196 -11.443 14.632 1.00 61.16 212 SER A C 1
ATOM 1603 O O . SER A 1 212 ? 36.826 -11.602 15.668 1.00 61.16 212 SER A O 1
ATOM 1605 N N . ALA A 1 213 ? 35.523 -12.451 14.065 1.00 63.50 213 ALA A N 1
ATOM 1606 C CA . ALA A 1 213 ? 35.397 -13.770 14.697 1.00 63.50 213 ALA A CA 1
ATOM 1607 C C . ALA A 1 213 ? 36.731 -14.539 14.852 1.00 63.50 213 ALA A C 1
ATOM 1609 O O . ALA A 1 213 ? 36.783 -15.527 15.576 1.00 63.50 213 ALA A O 1
ATOM 1610 N N . ARG A 1 214 ? 37.811 -14.120 14.175 1.00 65.31 214 ARG A N 1
ATOM 1611 C CA . ARG A 1 214 ? 39.150 -14.721 14.330 1.00 65.31 214 ARG A CA 1
ATOM 1612 C C . ARG A 1 214 ? 40.021 -14.039 15.383 1.00 65.31 214 ARG A C 1
ATOM 1614 O O . ARG A 1 214 ? 41.016 -14.640 15.775 1.00 65.31 214 ARG A O 1
ATOM 1621 N N . GLN A 1 215 ? 39.695 -12.818 15.808 1.00 66.50 215 GLN A N 1
ATOM 1622 C CA . GLN A 1 215 ? 40.477 -12.113 16.828 1.00 66.50 215 GLN A CA 1
ATOM 1623 C C . GLN A 1 215 ? 40.096 -12.519 18.256 1.00 66.50 215 GLN A C 1
ATOM 1625 O O . GLN A 1 215 ? 40.978 -12.524 19.099 1.00 66.50 215 GLN A O 1
ATOM 1630 N N . ASP A 1 216 ? 38.865 -12.976 18.498 1.00 66.38 216 ASP A N 1
ATOM 1631 C CA . ASP A 1 216 ? 38.419 -13.421 19.833 1.00 66.38 216 ASP A CA 1
ATOM 1632 C C . ASP A 1 216 ? 38.844 -14.864 20.194 1.00 66.38 216 ASP A C 1
ATOM 1634 O O . ASP A 1 216 ? 38.490 -15.377 21.252 1.00 66.38 216 ASP A O 1
ATOM 1638 N N . MET A 1 217 ? 39.585 -15.550 19.315 1.00 60.47 217 MET A N 1
ATOM 1639 C CA . MET A 1 217 ? 40.092 -16.918 19.536 1.00 60.47 217 MET A CA 1
ATOM 1640 C C . MET A 1 217 ? 41.609 -16.975 19.802 1.00 60.47 217 MET A C 1
ATOM 1642 O O . MET A 1 217 ? 42.200 -18.055 19.738 1.00 60.47 217 MET A O 1
ATOM 1646 N N . ARG A 1 218 ? 42.254 -15.836 20.070 1.00 60.62 218 ARG A N 1
ATOM 1647 C CA . ARG A 1 218 ? 43.652 -15.746 20.520 1.00 60.62 218 ARG A CA 1
ATOM 1648 C C . ARG A 1 218 ? 43.728 -14.978 21.825 1.00 60.62 218 ARG A C 1
ATOM 1650 O O . ARG A 1 218 ? 44.575 -15.377 22.648 1.00 60.62 218 ARG A O 1
#

Foldseek 3Di:
DVVVVVVLVVCVVVDDPDPVNVVVVVVVVVVVVCVVVVVVVLQVPFDWAQALQAIWTDHSFKIKGDGLQQADLPQQWDQDDQFKIFGHGPHCVPMDMDGDDPDRGIRGGPDDGSQLVSLVSNVCSNPSVCRNCGPPPVSVVVSVVVRDPDDPDDDHVDVCVVLVVLVVVVVVVVVVVPPDPVVSVVVNVVVVVVVVVVVVVVVVVVVVVVVVVVVVVD

Organism: NCBI:txid137266

pLDDT: mean 76.32, std 17.14, range [41.03, 98.0]